Protein AF-A0A518WDF9-F1 (afdb_monomer_lite)

pLDDT: mean 87.8, std 14.3, range [39.81, 98.62]

Sequence (223 aa):
MGRFSADLCRCPGDLTIALYDADAALLGSASVHPGSLSWERNRFGLDLLILNSLDLELCFAKVGVQGASRSLLGQMIDALDLHEGEIQFRRAADPDALVRHRVPEALYGKLSELSGDQAAGVDQEAIDNLMVDLRRSETGDAALARQILAWLGTATWPAEAIAGDGQLARRLLAQLDPEVVETVLPSLSEPAEIMGGVVWAAHQSIDAPSVVALGPAIKRILS

Foldseek 3Di:
DWDDDPLDTPDPAPDKDFDADPVRHTPWIWGDAQQATRTPDCSVVDGDPCPDSLVVLLVCLVVQHFDSLVSCLVLLCVLVVLADDPDQKADAQDLVVCVQLLPPPLCCVVCNRDIQLRLLVDDPVVLVVSLVSLPVVDDDDLVSLLSLLLSLLNHHPDRSNPRGSVNSSLVNNVVDDVVSNLVCLLVDADSSNLSSLSSNLNPDPGNSSSCNSSSVNSVVSND

Secondary structure (DSSP, 8-state):
---EETTEE-S--S-EEEEE-TT--EEEEEEEETTEEEEGGGSSSS----S-HHHHHHHHHHTT-S-HHHHHHHHHHHHTT-B--S--SPPTT-HHHHHHTT--GGGHHHHTTS-HHHHHT--HHHHHHHHHHHHHHSSSHHHHHHHHHHHHTTS-BTHHHHHSHHHHHHHHHTTS-HHHHHHHGGG--SHHHHHHHHHHHHTSS--HHHHHHHHHHHHHHH-

Radius of gyration: 20.23 Å; chains: 1; bounding box: 49×32×60 Å

Structure (mmCIF, N/CA/C/O backbone):
data_AF-A0A518WDF9-F1
#
_entry.id   AF-A0A518WDF9-F1
#
loop_
_atom_site.group_PDB
_atom_site.id
_atom_site.type_symbol
_atom_site.label_atom_id
_atom_site.label_alt_id
_atom_site.label_comp_id
_atom_site.label_asym_id
_atom_site.label_entity_id
_atom_site.label_seq_id
_atom_site.pdbx_PDB_ins_code
_atom_site.Cartn_x
_atom_site.Cartn_y
_atom_site.Cartn_z
_atom_site.occupancy
_atom_site.B_iso_or_equiv
_atom_site.auth_seq_id
_atom_site.auth_comp_id
_atom_site.auth_asym_id
_atom_site.auth_atom_id
_atom_site.pdbx_PDB_model_num
ATOM 1 N N . MET A 1 1 ? -0.324 11.301 -18.152 1.00 43.44 1 MET A N 1
ATOM 2 C CA . MET A 1 1 ? -0.525 9.937 -18.691 1.00 43.44 1 MET A CA 1
ATOM 3 C C . MET A 1 1 ? -0.626 10.018 -20.204 1.00 43.44 1 MET A C 1
ATOM 5 O O . MET A 1 1 ? -1.437 10.792 -20.700 1.00 43.44 1 MET A O 1
ATOM 9 N N . GLY A 1 2 ? 0.231 9.290 -20.924 1.00 39.81 2 GLY A N 1
ATOM 10 C CA . GLY A 1 2 ? 0.153 9.175 -22.382 1.00 39.81 2 GLY A CA 1
ATOM 11 C C . GLY A 1 2 ? -1.064 8.359 -22.816 1.00 39.81 2 GLY A C 1
ATOM 12 O O . GLY A 1 2 ? -1.570 7.546 -22.047 1.00 39.81 2 GLY A O 1
ATOM 13 N N . ARG A 1 3 ? -1.549 8.586 -24.039 1.00 42.94 3 ARG A N 1
ATOM 14 C CA . ARG A 1 3 ? -2.643 7.813 -24.640 1.00 42.94 3 ARG A CA 1
ATOM 15 C C . ARG A 1 3 ? -2.137 7.163 -25.922 1.00 42.94 3 ARG A C 1
ATOM 17 O O . ARG A 1 3 ? -1.530 7.844 -26.750 1.00 42.94 3 ARG A O 1
ATOM 24 N N . PHE A 1 4 ? -2.411 5.873 -26.076 1.00 47.22 4 PHE A N 1
ATOM 25 C CA . PHE A 1 4 ? -2.226 5.162 -27.336 1.00 47.22 4 PHE A CA 1
ATOM 26 C C . PHE A 1 4 ? -3.386 5.484 -28.282 1.00 47.22 4 PHE A C 1
ATOM 28 O O . PHE A 1 4 ? -4.549 5.520 -27.874 1.00 47.22 4 PHE A O 1
ATOM 35 N N . SER A 1 5 ? -3.070 5.753 -29.546 1.00 47.28 5 SER A N 1
ATOM 36 C CA . SER A 1 5 ? -4.056 5.891 -30.619 1.00 47.28 5 SER A CA 1
ATOM 37 C C . SER A 1 5 ? -3.504 5.213 -31.864 1.00 47.28 5 SER A C 1
ATOM 39 O O . SER A 1 5 ? -2.489 5.673 -32.384 1.00 47.28 5 SER A O 1
ATOM 41 N N . ALA A 1 6 ? -4.159 4.134 -32.308 1.00 50.81 6 ALA A N 1
ATOM 42 C CA . ALA A 1 6 ? -3.735 3.322 -33.453 1.00 50.81 6 ALA A CA 1
ATOM 43 C C . ALA A 1 6 ? -2.247 2.919 -33.374 1.00 50.81 6 ALA A C 1
ATOM 45 O O . ALA A 1 6 ? -1.463 3.263 -34.255 1.00 50.81 6 ALA A O 1
ATOM 46 N N . ASP A 1 7 ? -1.865 2.273 -32.266 1.00 50.38 7 ASP A N 1
ATOM 47 C CA . ASP A 1 7 ? -0.517 1.731 -32.005 1.00 50.38 7 ASP A CA 1
ATOM 48 C C . ASP A 1 7 ? 0.622 2.764 -31.965 1.00 50.38 7 ASP A C 1
ATOM 50 O O . ASP A 1 7 ? 1.803 2.430 -31.979 1.00 50.38 7 ASP A O 1
ATOM 54 N N . LEU A 1 8 ? 0.278 4.050 -31.866 1.00 52.06 8 LEU A N 1
ATOM 55 C CA . LEU A 1 8 ? 1.231 5.141 -31.686 1.00 52.06 8 LEU A 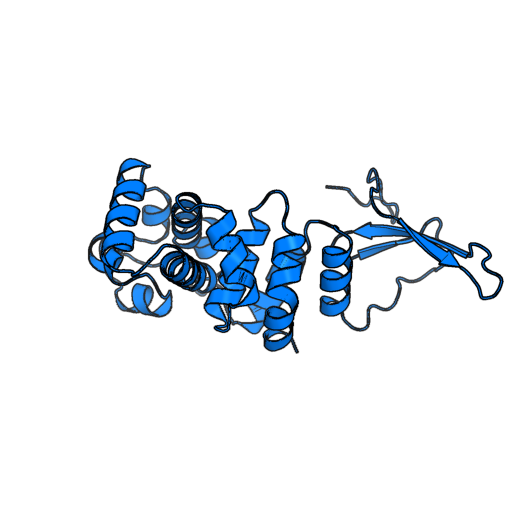CA 1
ATOM 56 C C . LEU A 1 8 ? 1.108 5.703 -30.268 1.00 52.06 8 LEU A C 1
ATOM 58 O O . LEU A 1 8 ? 0.047 6.233 -29.903 1.00 52.06 8 LEU A O 1
ATOM 62 N N . CYS A 1 9 ? 2.193 5.659 -29.483 1.00 56.97 9 CYS A N 1
ATOM 63 C CA . CYS A 1 9 ? 2.257 6.472 -28.271 1.00 56.97 9 CYS A CA 1
ATOM 64 C C . CYS A 1 9 ? 2.322 7.953 -28.648 1.00 56.97 9 CYS A C 1
ATOM 66 O O . CYS A 1 9 ? 3.176 8.380 -29.423 1.00 56.97 9 CYS A O 1
ATOM 68 N N . ARG A 1 10 ? 1.419 8.756 -28.079 1.00 57.56 10 ARG A N 1
ATOM 69 C CA . ARG A 1 10 ? 1.432 10.229 -28.193 1.00 57.56 10 ARG A CA 1
ATOM 70 C C . ARG A 1 10 ? 1.883 10.918 -26.908 1.00 57.56 10 ARG A C 1
ATOM 72 O O . ARG A 1 10 ? 1.577 12.082 -26.667 1.00 57.56 10 ARG A O 1
ATOM 79 N N . CYS A 1 11 ? 2.557 10.166 -26.055 1.00 60.94 11 CYS A N 1
ATOM 80 C CA . CYS A 1 11 ? 3.222 10.668 -24.873 1.00 60.94 11 CYS A CA 1
ATOM 81 C C . CYS A 1 11 ? 4.399 11.581 -25.269 1.00 60.94 11 CYS A C 1
ATOM 83 O O . CYS A 1 11 ? 5.136 11.238 -26.193 1.00 60.94 11 CYS A O 1
ATOM 85 N N . PRO A 1 12 ? 4.640 12.696 -24.560 1.00 53.53 12 PRO A N 1
ATOM 86 C CA . PRO A 1 12 ? 5.997 13.214 -24.453 1.00 53.53 12 PRO A CA 1
ATOM 87 C C . PRO A 1 12 ? 6.783 12.139 -23.689 1.00 53.53 12 PRO A C 1
ATOM 89 O O . PRO A 1 12 ? 6.611 11.986 -22.485 1.00 53.53 12 PRO A O 1
ATOM 92 N N . GLY A 1 13 ? 7.464 11.246 -24.406 1.00 53.28 13 GLY A N 1
ATOM 93 C CA . GLY A 1 13 ? 8.219 10.160 -23.786 1.00 53.28 13 GLY A CA 1
ATOM 94 C C . GLY A 1 13 ? 9.440 10.722 -23.063 1.00 53.28 13 GLY A C 1
ATOM 95 O O . GLY A 1 13 ? 10.219 11.435 -23.687 1.00 53.28 13 GLY A O 1
ATOM 96 N N . ASP A 1 14 ? 9.610 10.401 -21.779 1.00 58.78 14 ASP A N 1
ATOM 97 C CA . ASP A 1 14 ? 10.795 10.817 -21.011 1.00 58.78 14 ASP A CA 1
ATOM 98 C C . ASP A 1 14 ? 11.940 9.800 -21.136 1.00 58.78 14 ASP A C 1
ATOM 100 O O . ASP A 1 14 ? 13.095 10.176 -21.324 1.00 58.78 14 ASP A O 1
ATOM 104 N N . LEU A 1 15 ? 11.630 8.497 -21.091 1.00 67.00 15 LEU A N 1
ATOM 105 C CA . LEU A 1 15 ? 12.623 7.426 -21.183 1.00 67.00 15 LEU A CA 1
ATOM 106 C C . LEU A 1 15 ? 12.460 6.628 -22.480 1.00 67.00 15 LEU A C 1
ATOM 108 O O . LEU A 1 15 ? 11.385 6.100 -22.774 1.00 67.00 15 LEU A O 1
ATOM 112 N N . THR A 1 16 ? 13.553 6.526 -23.238 1.00 71.69 16 THR A N 1
ATOM 113 C CA . THR A 1 16 ? 13.621 5.783 -24.501 1.00 71.69 16 THR A CA 1
ATOM 114 C C . THR A 1 16 ? 14.676 4.687 -24.404 1.00 71.69 16 THR A C 1
ATOM 116 O O . THR A 1 16 ? 15.821 4.955 -24.047 1.00 71.69 16 THR A O 1
ATOM 119 N N . ILE A 1 17 ? 14.304 3.453 -24.741 1.00 74.19 17 ILE A N 1
ATOM 120 C CA . ILE A 1 17 ? 15.250 2.353 -24.949 1.00 74.19 17 ILE A CA 1
ATOM 121 C C . ILE A 1 17 ? 15.686 2.391 -26.406 1.00 74.19 17 ILE A C 1
ATOM 123 O O . ILE A 1 17 ? 14.849 2.499 -27.295 1.00 74.19 17 ILE A O 1
ATOM 127 N N . ALA A 1 18 ? 16.984 2.277 -26.656 1.00 76.75 18 ALA A N 1
ATOM 128 C CA . ALA A 1 18 ? 17.538 2.129 -27.993 1.00 76.75 18 ALA A CA 1
ATOM 129 C C . ALA A 1 18 ? 18.122 0.720 -28.145 1.00 76.75 18 ALA A C 1
ATOM 131 O O . ALA A 1 18 ? 18.905 0.271 -27.308 1.00 76.75 18 ALA A O 1
ATOM 132 N N . LEU A 1 19 ? 17.722 0.023 -29.206 1.00 74.88 19 LEU A N 1
ATOM 133 C CA . LEU A 1 19 ? 18.247 -1.282 -29.580 1.00 74.88 19 LEU A CA 1
ATOM 134 C C . LEU A 1 19 ? 19.353 -1.095 -30.611 1.00 74.88 19 LEU A C 1
ATOM 136 O O . LEU A 1 19 ? 19.118 -0.501 -31.663 1.00 74.88 19 LEU A O 1
ATOM 140 N N . TYR A 1 20 ? 20.525 -1.649 -30.327 1.00 75.00 20 TYR A N 1
ATOM 141 C CA . TYR A 1 20 ? 21.678 -1.625 -31.218 1.00 75.00 20 TYR A CA 1
ATOM 142 C C . TYR A 1 20 ? 22.048 -3.045 -31.652 1.00 75.00 20 TYR A C 1
ATOM 144 O O . TYR A 1 20 ? 21.803 -3.998 -30.909 1.00 75.00 20 TYR A O 1
ATOM 152 N N . ASP A 1 21 ? 22.621 -3.193 -32.844 1.00 79.31 21 ASP A N 1
ATOM 153 C CA . ASP A 1 21 ? 23.249 -4.448 -33.264 1.00 79.31 21 ASP A CA 1
ATOM 154 C C . ASP A 1 21 ? 24.673 -4.602 -32.700 1.00 79.31 21 ASP A C 1
ATOM 156 O O . ASP A 1 21 ? 25.155 -3.781 -31.915 1.00 79.31 21 ASP A O 1
ATOM 160 N N . ALA A 1 22 ? 25.346 -5.693 -33.079 1.00 86.50 22 ALA A N 1
ATOM 161 C CA . ALA A 1 22 ? 26.704 -6.004 -32.635 1.00 86.50 22 ALA A CA 1
ATOM 162 C C . ALA A 1 22 ? 27.748 -4.962 -33.078 1.00 86.50 22 ALA A C 1
ATOM 164 O O . ALA A 1 22 ? 28.787 -4.838 -32.432 1.00 86.50 22 ALA A O 1
ATOM 165 N N . ASP A 1 23 ? 27.451 -4.197 -34.130 1.00 92.44 23 ASP A N 1
ATOM 166 C CA . ASP A 1 23 ? 28.298 -3.127 -34.655 1.00 92.44 23 ASP A CA 1
ATOM 167 C C . ASP A 1 23 ? 27.914 -1.754 -34.067 1.00 92.44 23 ASP A C 1
ATOM 169 O O . ASP A 1 23 ? 28.373 -0.711 -34.537 1.00 92.44 23 ASP A O 1
ATOM 173 N N . ALA A 1 24 ? 27.080 -1.746 -33.018 1.00 80.56 24 ALA A N 1
ATOM 174 C CA . ALA A 1 24 ? 26.525 -0.560 -32.375 1.00 80.56 24 ALA A CA 1
ATOM 175 C C . ALA A 1 24 ? 25.684 0.329 -33.313 1.00 80.56 24 ALA A C 1
ATOM 177 O O . ALA A 1 24 ? 25.506 1.522 -33.046 1.00 80.56 24 ALA A O 1
ATOM 178 N N . ALA A 1 25 ? 25.125 -0.222 -34.395 1.00 78.12 25 ALA A N 1
ATOM 179 C CA . ALA A 1 25 ? 24.188 0.502 -35.243 1.00 78.12 25 ALA A CA 1
ATOM 180 C C . ALA A 1 25 ? 22.774 0.452 -34.648 1.00 78.12 25 ALA A C 1
ATOM 182 O O . ALA A 1 25 ? 22.298 -0.593 -34.206 1.00 78.12 25 ALA A O 1
ATOM 183 N N . LEU A 1 26 ? 22.088 1.601 -34.629 1.00 77.50 26 LEU A N 1
ATOM 184 C CA . LEU A 1 26 ? 20.735 1.718 -34.082 1.00 77.50 26 LEU A CA 1
ATOM 185 C C . LEU A 1 26 ? 19.732 0.948 -34.955 1.00 77.50 26 LEU A C 1
ATOM 187 O O . LEU A 1 26 ? 19.421 1.350 -36.079 1.00 77.50 26 LEU A O 1
ATOM 191 N N . LEU A 1 27 ? 19.172 -0.126 -34.405 1.00 73.69 27 LEU A N 1
ATOM 192 C CA . LEU A 1 27 ? 18.120 -0.924 -35.031 1.00 73.69 27 LEU A CA 1
ATOM 193 C C . LEU A 1 27 ? 16.734 -0.290 -34.844 1.00 73.69 27 LEU A C 1
ATOM 195 O O . LEU A 1 27 ? 15.915 -0.304 -35.773 1.00 73.69 27 LEU A O 1
ATOM 199 N N . GLY A 1 28 ? 16.486 0.305 -33.673 1.00 75.75 28 GLY A N 1
ATOM 200 C CA . GLY A 1 28 ? 15.250 1.018 -33.352 1.00 75.75 28 GLY A CA 1
ATOM 201 C C . GLY A 1 28 ? 15.227 1.571 -31.929 1.00 75.75 28 GLY A C 1
ATOM 202 O O . GLY A 1 28 ? 16.108 1.279 -31.124 1.00 75.75 28 GLY A O 1
ATOM 203 N N . SER A 1 29 ? 14.205 2.358 -31.621 1.00 75.69 29 SER A N 1
ATOM 204 C CA . SER A 1 29 ? 13.953 2.925 -30.296 1.00 75.69 29 SER A CA 1
ATOM 205 C C . SER A 1 29 ? 12.544 2.585 -29.819 1.00 75.69 29 SER A C 1
ATOM 207 O O . SER A 1 29 ? 11.652 2.349 -30.635 1.00 75.69 29 SER A O 1
ATOM 209 N N . ALA A 1 30 ? 12.337 2.555 -28.506 1.00 77.12 30 ALA A N 1
ATOM 210 C CA . ALA A 1 30 ? 11.033 2.373 -27.886 1.00 77.12 30 ALA A CA 1
ATOM 211 C C . ALA A 1 30 ? 10.831 3.358 -26.739 1.00 77.12 30 ALA A C 1
ATOM 213 O O . ALA A 1 30 ? 11.719 3.525 -25.903 1.00 77.12 30 ALA A O 1
ATOM 214 N N . SER A 1 31 ? 9.650 3.963 -26.662 1.00 76.25 31 SER A N 1
ATOM 215 C CA . SER A 1 31 ? 9.231 4.704 -25.473 1.00 76.25 31 SER A CA 1
ATOM 216 C C . SER A 1 31 ? 8.792 3.731 -24.381 1.00 76.25 31 SER A C 1
ATOM 218 O O . SER A 1 31 ? 8.086 2.756 -24.657 1.00 76.25 31 SER A O 1
ATOM 220 N N . VAL A 1 32 ? 9.221 3.996 -23.147 1.00 75.56 32 VAL A N 1
ATOM 221 C CA . VAL A 1 32 ? 8.924 3.143 -21.991 1.00 75.56 32 VAL A CA 1
ATOM 222 C C . VAL A 1 32 ? 7.687 3.635 -21.247 1.00 75.56 32 VAL A C 1
ATOM 224 O O . VAL A 1 32 ? 7.561 4.824 -20.940 1.00 75.56 32 VAL A O 1
ATOM 227 N N . HIS A 1 33 ? 6.792 2.704 -20.917 1.00 73.19 33 HIS A N 1
ATOM 228 C CA . HIS A 1 33 ? 5.614 2.927 -20.086 1.00 73.19 33 HIS A CA 1
ATOM 229 C C . HIS A 1 33 ? 5.514 1.847 -19.006 1.00 73.19 33 HIS A C 1
ATOM 231 O O . HIS A 1 33 ? 6.041 0.749 -19.185 1.00 73.19 33 HIS A O 1
ATOM 237 N N . PRO A 1 34 ? 4.782 2.104 -17.913 1.00 68.25 34 PRO A N 1
ATOM 238 C CA . PRO A 1 34 ? 4.322 1.024 -17.047 1.00 68.25 34 PRO A CA 1
ATOM 239 C C . PRO A 1 34 ? 3.569 -0.020 -17.875 1.00 68.25 34 PRO A C 1
ATOM 241 O O . PRO A 1 34 ? 2.730 0.328 -18.714 1.00 68.25 34 PRO A O 1
ATOM 244 N N . GLY A 1 35 ? 3.925 -1.285 -17.700 1.00 68.75 35 GLY A N 1
ATOM 245 C CA . GLY A 1 35 ? 3.319 -2.429 -18.376 1.00 68.75 35 GLY A CA 1
ATOM 246 C C . GLY A 1 35 ? 3.626 -2.588 -19.861 1.00 68.75 35 GLY A C 1
ATOM 247 O O . GLY A 1 35 ? 3.187 -3.576 -20.443 1.00 68.75 35 GLY A O 1
ATOM 248 N N . SER A 1 36 ? 4.328 -1.654 -20.516 1.00 71.81 36 SER A N 1
ATOM 249 C CA . SER A 1 36 ? 4.470 -1.703 -21.979 1.00 71.81 36 SER A CA 1
ATOM 250 C C . SER A 1 36 ? 5.667 -0.936 -22.551 1.00 71.81 36 SER A C 1
ATOM 252 O O . SER A 1 36 ? 6.191 0.012 -21.970 1.00 71.81 36 SER A O 1
ATOM 254 N N . LEU A 1 37 ? 6.084 -1.351 -23.749 1.00 75.06 37 LEU A N 1
ATOM 255 C CA . LEU A 1 37 ? 7.089 -0.684 -24.576 1.00 75.06 37 LEU A CA 1
ATOM 256 C C . LEU A 1 37 ? 6.468 -0.342 -25.925 1.00 75.06 37 LEU A C 1
ATOM 258 O O . LEU A 1 37 ? 5.918 -1.216 -26.585 1.00 75.06 37 LEU A O 1
ATOM 262 N N . SER A 1 38 ? 6.594 0.910 -26.358 1.00 74.06 38 SER A N 1
ATOM 263 C CA . SER A 1 38 ? 6.096 1.356 -27.660 1.00 74.06 38 SER A CA 1
ATOM 264 C C . SER A 1 38 ? 7.261 1.577 -28.617 1.00 74.06 38 SER A C 1
ATOM 266 O O . SER A 1 38 ? 7.930 2.605 -28.535 1.00 74.06 38 SER A O 1
ATOM 268 N N . TRP A 1 39 ? 7.501 0.644 -29.540 1.00 73.75 39 TRP A N 1
ATOM 269 C CA . TRP A 1 39 ? 8.564 0.764 -30.546 1.00 73.75 39 TRP A CA 1
ATOM 270 C C . TRP A 1 39 ? 8.242 1.808 -31.619 1.00 73.75 39 TRP A C 1
ATOM 272 O O . TRP A 1 39 ? 7.117 1.913 -32.107 1.00 73.75 39 TRP A O 1
ATOM 282 N N . GLU A 1 40 ? 9.251 2.558 -32.053 1.00 71.44 40 GLU A N 1
ATOM 283 C CA . GLU A 1 40 ? 9.123 3.451 -33.194 1.00 71.44 40 GLU A CA 1
ATOM 284 C C . GLU A 1 40 ? 8.963 2.653 -34.504 1.00 71.44 40 GLU A C 1
ATOM 286 O O . GLU A 1 40 ? 9.821 1.864 -34.905 1.00 71.44 40 GLU A O 1
ATOM 291 N N . ARG A 1 41 ? 7.867 2.938 -35.222 1.00 62.41 41 ARG A N 1
ATOM 292 C CA . ARG A 1 41 ? 7.639 2.614 -36.645 1.00 62.41 41 ARG A CA 1
ATOM 293 C C . ARG A 1 41 ? 7.603 1.128 -37.037 1.00 62.41 41 ARG A C 1
ATOM 295 O O . ARG A 1 41 ? 8.253 0.768 -38.016 1.00 62.41 41 ARG A O 1
ATOM 302 N N . ASN A 1 42 ? 6.794 0.293 -36.374 1.00 53.34 42 ASN A N 1
ATOM 303 C CA . ASN A 1 42 ? 6.394 -1.056 -36.845 1.00 53.34 42 ASN A CA 1
ATOM 304 C C . ASN A 1 42 ? 7.537 -1.983 -37.335 1.00 53.34 42 ASN A C 1
ATOM 306 O O . ASN A 1 42 ? 7.279 -2.971 -38.020 1.00 53.34 42 ASN A O 1
ATOM 310 N N . ARG A 1 43 ? 8.808 -1.689 -37.017 1.00 53.47 43 ARG A N 1
ATOM 311 C CA . ARG A 1 43 ? 9.959 -2.483 -37.480 1.00 53.47 43 ARG A CA 1
ATOM 312 C C . ARG A 1 43 ? 9.996 -3.845 -36.802 1.00 53.47 43 ARG A C 1
ATOM 314 O O . ARG A 1 43 ? 10.364 -4.832 -37.428 1.00 53.47 43 ARG A O 1
ATOM 321 N N . PHE A 1 44 ? 9.568 -3.885 -35.549 1.00 55.84 44 PHE A N 1
ATOM 322 C CA . PHE A 1 44 ? 9.325 -5.104 -34.799 1.00 55.84 44 PHE A CA 1
ATOM 323 C C . PHE A 1 44 ? 7.811 -5.302 -34.800 1.00 55.84 44 PHE A C 1
ATOM 325 O O . PHE A 1 44 ? 7.100 -4.705 -34.005 1.00 55.84 44 PHE A O 1
ATOM 332 N N . GLY A 1 45 ? 7.311 -6.037 -35.797 1.00 43.06 45 GLY A N 1
ATOM 333 C CA . GLY A 1 45 ? 5.877 -6.168 -36.089 1.00 43.06 45 GLY A CA 1
ATOM 334 C C . GLY A 1 45 ? 5.053 -6.914 -35.034 1.00 43.06 45 GLY A C 1
ATOM 335 O O . GLY A 1 45 ? 3.874 -7.154 -35.265 1.00 43.06 45 GLY A O 1
ATOM 336 N N . LEU A 1 46 ? 5.664 -7.303 -33.915 1.00 45.53 46 LEU A N 1
ATOM 337 C CA . LEU A 1 46 ? 5.034 -7.935 -32.766 1.00 45.53 46 LEU A CA 1
ATOM 338 C C . LEU A 1 46 ? 5.783 -7.464 -31.519 1.00 45.53 46 LEU A C 1
ATOM 340 O O . LEU A 1 46 ? 7.016 -7.396 -31.535 1.00 45.53 46 LEU A O 1
ATOM 344 N N . ASP A 1 47 ? 5.030 -7.126 -30.476 1.00 52.84 47 ASP A N 1
ATOM 345 C CA . ASP A 1 47 ? 5.540 -6.757 -29.159 1.00 52.84 47 ASP A CA 1
ATOM 346 C C . ASP A 1 47 ? 6.676 -7.689 -28.722 1.00 52.84 47 ASP A C 1
ATOM 348 O O . ASP A 1 47 ? 6.640 -8.901 -28.966 1.00 52.84 47 ASP A O 1
ATOM 352 N N . LEU A 1 48 ? 7.701 -7.134 -28.066 1.00 56.53 48 LEU A N 1
ATOM 353 C CA . LEU A 1 48 ? 8.682 -7.967 -27.374 1.00 56.53 48 LEU A CA 1
ATOM 354 C C . LEU A 1 48 ? 7.923 -8.952 -26.486 1.00 56.53 48 LEU A C 1
ATOM 356 O O . LEU A 1 48 ? 7.090 -8.541 -25.681 1.00 56.53 48 LEU A O 1
ATOM 360 N N . LEU A 1 49 ? 8.221 -10.243 -26.620 1.00 61.50 49 LEU A N 1
ATOM 361 C CA . LEU A 1 49 ? 7.615 -11.246 -25.761 1.00 61.50 49 LEU A CA 1
ATOM 362 C C . LEU A 1 49 ? 8.150 -11.035 -24.343 1.00 61.50 49 LEU A C 1
ATOM 364 O O . LEU A 1 49 ? 9.304 -11.342 -24.037 1.00 61.50 49 LEU A O 1
ATOM 368 N N . ILE A 1 50 ? 7.313 -10.451 -23.490 1.00 67.88 50 ILE A N 1
ATOM 369 C CA . ILE A 1 50 ? 7.633 -10.223 -22.088 1.00 67.88 50 ILE A CA 1
ATOM 370 C C . ILE A 1 50 ? 7.521 -11.576 -21.387 1.00 67.88 50 ILE A C 1
ATOM 372 O O . ILE A 1 50 ? 6.427 -12.054 -21.106 1.00 67.88 50 ILE A O 1
ATOM 376 N N . LEU A 1 51 ? 8.667 -12.212 -21.135 1.00 72.50 51 LEU A N 1
ATOM 377 C CA . LEU A 1 51 ? 8.726 -13.503 -20.440 1.00 72.50 51 LEU A CA 1
ATOM 378 C C . LEU A 1 51 ? 8.301 -13.391 -18.971 1.00 72.50 51 LEU A C 1
ATOM 380 O O . LEU A 1 51 ? 7.774 -14.346 -18.412 1.00 72.50 51 LEU A O 1
ATOM 384 N N . ASN A 1 52 ? 8.546 -12.234 -18.351 1.00 80.69 52 ASN A N 1
ATOM 385 C CA . ASN A 1 52 ? 8.188 -11.953 -16.968 1.00 80.69 52 ASN A CA 1
ATOM 386 C C . ASN A 1 52 ? 7.825 -10.467 -16.822 1.00 80.69 52 ASN A C 1
ATOM 388 O O . ASN A 1 52 ? 8.698 -9.597 -16.877 1.00 80.69 52 ASN A O 1
ATOM 392 N N . SER A 1 53 ? 6.531 -10.179 -16.662 1.00 82.44 53 SER A N 1
ATOM 393 C CA . SER A 1 53 ? 6.014 -8.815 -16.504 1.00 82.44 53 SER A CA 1
ATOM 394 C C . SER A 1 53 ? 6.510 -8.159 -15.217 1.00 82.44 53 SER A C 1
ATOM 396 O O . SER A 1 53 ? 6.869 -6.986 -15.240 1.00 82.44 53 SER A O 1
ATOM 398 N N . LEU A 1 54 ? 6.624 -8.906 -14.118 1.00 89.50 54 LEU A N 1
ATOM 399 C CA . LEU A 1 54 ? 7.134 -8.390 -12.849 1.00 89.50 54 LEU A CA 1
ATOM 400 C C . LEU A 1 54 ? 8.590 -7.926 -12.958 1.00 89.50 54 LEU A C 1
ATOM 402 O O . LEU A 1 54 ? 8.932 -6.830 -12.513 1.00 89.50 54 LEU A O 1
ATOM 406 N N . ASP A 1 55 ? 9.461 -8.745 -13.549 1.00 88.50 55 ASP A N 1
ATOM 407 C CA . ASP A 1 55 ? 10.868 -8.369 -13.725 1.00 88.50 55 ASP A CA 1
ATOM 408 C C . ASP A 1 55 ? 11.013 -7.118 -14.598 1.00 88.50 55 ASP A C 1
ATOM 410 O O . ASP A 1 55 ? 11.884 -6.283 -14.333 1.00 88.50 55 ASP A O 1
ATOM 414 N N . LEU A 1 56 ? 10.138 -6.964 -15.597 1.00 85.50 56 LEU A N 1
ATOM 415 C CA . LEU A 1 56 ? 10.091 -5.775 -16.437 1.00 85.50 56 LEU A CA 1
ATOM 416 C C . LEU A 1 56 ? 9.668 -4.530 -15.644 1.00 85.50 56 LEU A C 1
ATOM 418 O O . LEU A 1 56 ? 10.372 -3.524 -15.701 1.00 85.50 56 LEU A O 1
ATOM 422 N N . GLU A 1 57 ? 8.588 -4.601 -14.861 1.00 87.75 57 GLU A N 1
ATOM 423 C CA . GLU A 1 57 ? 8.120 -3.480 -14.028 1.00 87.75 57 GLU A CA 1
ATOM 424 C C . GLU A 1 57 ? 9.184 -3.026 -13.028 1.00 87.75 57 GLU A C 1
ATOM 426 O O . GLU A 1 57 ? 9.467 -1.836 -12.887 1.00 87.75 57 GLU A O 1
ATOM 431 N N . LEU A 1 58 ? 9.839 -3.979 -12.362 1.00 91.31 58 LEU A N 1
ATOM 432 C CA . LEU A 1 58 ? 10.916 -3.672 -11.424 1.00 91.31 58 LEU A CA 1
ATOM 433 C C . LEU A 1 58 ? 12.141 -3.088 -12.134 1.00 91.31 58 LEU A C 1
ATOM 435 O O . LEU A 1 58 ? 12.843 -2.255 -11.560 1.00 91.31 58 LEU A O 1
ATOM 439 N N . CYS A 1 59 ? 12.419 -3.507 -13.371 1.00 88.50 59 CYS A N 1
ATOM 440 C CA . CYS A 1 59 ? 13.462 -2.904 -14.195 1.00 88.50 59 CYS A CA 1
ATOM 441 C C . CYS A 1 59 ? 13.120 -1.449 -14.540 1.00 88.50 59 CYS A C 1
ATOM 443 O O . CYS A 1 59 ? 13.949 -0.564 -14.335 1.00 88.50 59 CYS A O 1
ATOM 445 N N . PHE A 1 60 ? 11.890 -1.186 -14.983 1.00 86.94 60 PHE A N 1
ATOM 446 C CA . PHE A 1 60 ? 11.403 0.155 -15.305 1.00 86.94 60 PHE A CA 1
ATOM 447 C C . PHE A 1 60 ? 11.421 1.085 -14.090 1.00 86.94 60 PHE A C 1
ATOM 449 O O . PHE A 1 60 ? 11.927 2.204 -14.188 1.00 86.94 60 PHE A O 1
ATOM 456 N N . ALA A 1 61 ? 10.992 0.608 -12.922 1.00 91.06 61 ALA A N 1
ATOM 457 C CA . ALA A 1 61 ? 11.078 1.376 -11.685 1.00 91.06 61 ALA A CA 1
ATOM 458 C C . ALA A 1 61 ? 12.535 1.737 -11.323 1.00 91.06 61 ALA A C 1
ATOM 460 O O . ALA A 1 61 ? 12.816 2.877 -10.954 1.00 91.06 61 ALA A O 1
ATOM 461 N N . LYS A 1 62 ? 13.499 0.818 -11.504 1.00 91.62 62 LYS A N 1
ATOM 462 C CA . LYS A 1 62 ? 14.934 1.089 -11.250 1.00 91.62 62 LYS A CA 1
ATOM 463 C C . LYS A 1 62 ? 15.511 2.203 -12.117 1.00 91.62 62 LYS A C 1
ATOM 465 O O . LYS A 1 62 ? 16.447 2.870 -11.687 1.00 91.62 62 LYS A O 1
ATOM 470 N N . VAL A 1 63 ? 14.973 2.396 -13.319 1.00 87.38 63 VAL A N 1
ATOM 471 C CA . VAL A 1 63 ? 15.377 3.475 -14.235 1.00 87.38 63 VAL A CA 1
ATOM 472 C C . VAL A 1 63 ? 14.464 4.704 -14.140 1.00 87.38 63 VAL A C 1
ATOM 474 O O . VAL A 1 63 ? 14.555 5.602 -14.971 1.00 87.38 63 VAL A O 1
ATOM 477 N N . GLY A 1 64 ? 13.612 4.774 -13.110 1.00 86.44 64 GLY A N 1
ATOM 478 C CA . GLY A 1 64 ? 12.824 5.958 -12.763 1.00 86.44 64 GLY A CA 1
ATOM 479 C C . GLY A 1 64 ? 11.456 6.064 -13.439 1.00 86.44 64 GLY A C 1
ATOM 480 O O . GLY A 1 64 ? 10.812 7.109 -13.330 1.00 86.44 64 GLY A O 1
ATOM 481 N N . VAL A 1 65 ? 10.986 5.015 -14.121 1.00 86.44 65 VAL A N 1
ATOM 482 C CA . VAL A 1 65 ? 9.641 4.995 -14.717 1.00 86.44 65 VAL A CA 1
ATOM 483 C C . VAL A 1 65 ? 8.596 4.909 -13.607 1.00 86.44 65 VAL A C 1
ATOM 485 O O . VAL A 1 65 ? 8.622 3.993 -12.787 1.00 86.44 65 VAL A O 1
ATOM 488 N N . GLN A 1 66 ? 7.667 5.864 -13.604 1.00 89.19 66 GLN A N 1
ATOM 489 C CA . GLN A 1 66 ? 6.591 5.968 -12.615 1.00 89.19 66 GLN A CA 1
ATOM 490 C C . GLN A 1 66 ? 5.356 5.174 -13.042 1.00 89.19 66 GLN A C 1
ATOM 492 O O . GLN A 1 66 ? 5.032 5.153 -14.226 1.00 89.19 66 GLN A O 1
ATOM 497 N N . GLY A 1 67 ? 4.606 4.630 -12.087 1.00 88.38 67 GLY A N 1
ATOM 498 C CA . GLY A 1 67 ? 3.346 3.907 -12.281 1.00 88.38 67 GLY A CA 1
ATOM 499 C C . GLY A 1 67 ? 3.471 2.383 -12.212 1.00 88.38 67 GLY A C 1
ATOM 500 O O . GLY A 1 67 ? 2.491 1.681 -12.479 1.00 88.38 67 GLY A O 1
ATOM 501 N N . ALA A 1 68 ? 4.644 1.864 -11.847 1.00 90.38 68 ALA A N 1
ATOM 502 C CA . ALA A 1 68 ? 4.868 0.430 -11.685 1.00 90.38 68 ALA A CA 1
ATOM 503 C C . ALA A 1 68 ? 4.010 -0.151 -10.547 1.00 90.38 68 ALA A C 1
ATOM 505 O O . ALA A 1 68 ? 3.443 -1.230 -10.695 1.00 90.38 68 ALA A O 1
ATOM 506 N N . SER A 1 69 ? 3.813 0.588 -9.447 1.00 93.75 69 SER A N 1
ATOM 507 C CA . SER A 1 69 ? 2.966 0.144 -8.328 1.00 93.75 69 SER A CA 1
ATOM 508 C C . SER A 1 69 ? 1.530 -0.137 -8.782 1.00 93.75 69 SER A C 1
ATOM 510 O O . SER A 1 69 ? 0.981 -1.191 -8.479 1.00 93.75 69 SER A O 1
ATOM 512 N N . ARG A 1 70 ? 0.949 0.757 -9.594 1.00 91.81 70 ARG A N 1
ATOM 513 C CA . ARG A 1 70 ? -0.402 0.603 -10.160 1.00 91.81 70 ARG A CA 1
ATOM 514 C C . ARG A 1 70 ? -0.503 -0.576 -11.120 1.00 91.81 70 ARG A C 1
ATOM 516 O O . ARG A 1 70 ? -1.524 -1.254 -11.125 1.00 91.81 70 ARG A O 1
ATOM 523 N N . SER A 1 71 ? 0.543 -0.825 -11.901 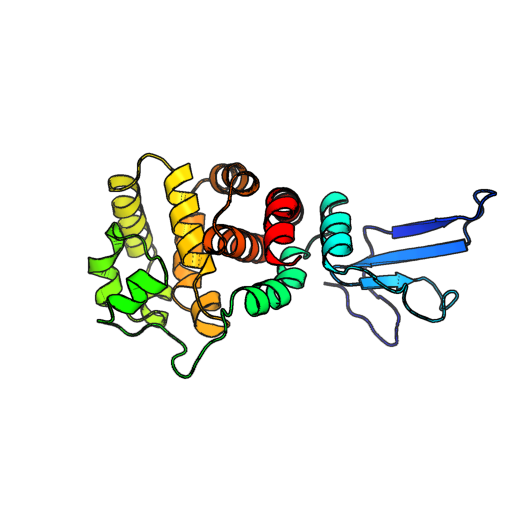1.00 89.12 71 SER A N 1
ATOM 524 C CA . SER A 1 71 ? 0.593 -1.953 -12.843 1.00 89.12 71 SER A CA 1
ATOM 525 C C . SER A 1 71 ? 0.707 -3.301 -12.120 1.00 89.12 71 SER A C 1
ATOM 527 O O . SER A 1 71 ? 0.208 -4.314 -12.607 1.00 89.12 71 SER A O 1
ATOM 529 N N . LEU A 1 72 ? 1.302 -3.308 -10.922 1.00 92.62 72 LEU A N 1
ATOM 530 C CA . LEU A 1 72 ? 1.435 -4.490 -10.069 1.00 92.62 72 LEU A CA 1
ATOM 531 C C . LEU A 1 72 ? 0.202 -4.772 -9.197 1.00 92.62 72 LEU A C 1
ATOM 533 O O . LEU A 1 72 ? 0.047 -5.906 -8.749 1.00 92.62 72 LEU A O 1
ATOM 537 N N . LEU A 1 73 ? -0.686 -3.790 -8.973 1.00 93.62 73 LEU A N 1
ATOM 538 C CA . LEU A 1 73 ? -1.846 -3.946 -8.081 1.00 93.62 73 LEU A CA 1
ATOM 539 C C . LEU A 1 73 ? -2.709 -5.159 -8.437 1.00 93.62 73 LEU A C 1
ATOM 541 O O . LEU A 1 73 ? -3.014 -5.940 -7.549 1.00 93.62 73 LEU A O 1
ATOM 545 N N . GLY A 1 74 ? -3.068 -5.346 -9.712 1.00 93.69 74 GLY A N 1
ATOM 546 C CA . GLY A 1 74 ? -3.921 -6.469 -10.125 1.00 93.69 74 GLY A CA 1
ATOM 547 C C . GLY A 1 74 ? -3.322 -7.830 -9.760 1.00 93.69 74 GLY A C 1
ATOM 548 O O . GLY A 1 74 ? -3.972 -8.631 -9.104 1.00 93.69 74 GLY A O 1
ATOM 549 N N . GLN A 1 75 ? -2.041 -8.041 -10.082 1.00 94.50 75 GLN A N 1
ATOM 550 C CA . GLN A 1 75 ? -1.331 -9.287 -9.762 1.00 94.50 75 GLN A CA 1
ATOM 551 C C . GLN A 1 75 ? -1.254 -9.532 -8.249 1.00 94.50 75 GLN A C 1
ATOM 553 O O . GLN A 1 75 ? -1.397 -10.661 -7.794 1.00 94.50 75 GLN A O 1
ATOM 558 N N . MET A 1 76 ? -1.036 -8.472 -7.465 1.00 96.75 76 MET A N 1
ATOM 559 C CA . MET A 1 76 ? -0.980 -8.554 -6.005 1.00 96.75 76 MET A CA 1
ATOM 560 C C . MET A 1 76 ? -2.348 -8.852 -5.383 1.00 96.75 76 MET A C 1
ATOM 562 O O . MET A 1 76 ? -2.417 -9.623 -4.431 1.00 96.75 76 MET A O 1
ATOM 566 N N . ILE A 1 77 ? -3.421 -8.255 -5.913 1.00 96.50 77 ILE A N 1
ATOM 567 C CA . ILE A 1 77 ? -4.797 -8.518 -5.474 1.00 96.50 77 ILE A CA 1
ATOM 568 C C . ILE A 1 77 ? -5.136 -9.991 -5.702 1.00 96.50 77 ILE A C 1
ATOM 570 O O . ILE A 1 77 ? -5.587 -10.644 -4.764 1.00 96.50 77 ILE A O 1
ATOM 574 N N . ASP A 1 78 ? -4.848 -10.511 -6.899 1.00 96.38 78 ASP A N 1
ATOM 575 C CA . ASP A 1 78 ? -5.101 -11.910 -7.255 1.00 96.38 78 ASP A CA 1
ATOM 576 C C . ASP A 1 78 ? -4.274 -12.871 -6.380 1.00 96.38 78 ASP A C 1
ATOM 578 O O . ASP A 1 78 ? -4.792 -13.856 -5.857 1.00 96.38 78 ASP A O 1
ATOM 582 N N . ALA A 1 79 ? -2.983 -12.580 -6.176 1.00 96.62 79 ALA A N 1
ATOM 583 C CA . ALA A 1 79 ? -2.084 -13.439 -5.400 1.00 96.62 79 ALA A CA 1
ATOM 584 C C . ALA A 1 79 ? -2.427 -13.499 -3.902 1.00 96.62 79 ALA A C 1
ATOM 586 O O . ALA A 1 79 ? -2.102 -14.482 -3.235 1.00 96.62 79 ALA A O 1
ATOM 587 N N . LEU A 1 80 ? -3.050 -12.447 -3.366 1.00 96.44 80 LEU A N 1
ATOM 588 C CA . LEU A 1 80 ? -3.409 -12.334 -1.950 1.00 96.44 80 LEU A CA 1
ATOM 589 C C . LEU A 1 80 ? -4.904 -12.543 -1.681 1.00 96.44 80 LEU A C 1
ATOM 591 O O . LEU A 1 80 ? -5.320 -12.403 -0.532 1.00 96.44 80 LEU A O 1
ATOM 595 N N . ASP A 1 81 ? -5.686 -12.875 -2.712 1.00 96.19 81 ASP A N 1
ATOM 596 C CA . ASP A 1 81 ? -7.139 -13.076 -2.646 1.00 96.19 81 ASP A CA 1
ATOM 597 C C . ASP A 1 81 ? -7.877 -11.903 -1.973 1.00 96.19 81 ASP A C 1
ATOM 599 O O . ASP A 1 81 ? -8.735 -12.066 -1.108 1.00 96.19 81 ASP A O 1
ATOM 603 N N . LEU A 1 82 ? -7.514 -10.673 -2.353 1.00 95.31 82 LEU A N 1
ATOM 604 C CA . LEU A 1 82 ? -8.075 -9.446 -1.768 1.00 95.31 82 LEU A CA 1
ATOM 605 C C . LEU A 1 82 ? -9.330 -8.964 -2.500 1.00 95.31 82 LEU A C 1
ATOM 607 O O . LEU A 1 82 ? -9.639 -7.771 -2.499 1.00 95.31 82 LEU A O 1
ATOM 611 N N . HIS A 1 83 ? -10.045 -9.865 -3.160 1.00 94.38 83 HIS A N 1
ATOM 612 C CA . HIS A 1 83 ? -11.258 -9.525 -3.886 1.00 94.38 83 HIS A CA 1
ATOM 613 C C . HIS A 1 83 ? -12.414 -9.255 -2.925 1.00 94.38 83 HIS A C 1
ATOM 615 O O . HIS A 1 83 ? -12.605 -9.951 -1.928 1.00 94.38 83 HIS A O 1
ATOM 621 N N . GLU A 1 84 ? -13.226 -8.251 -3.242 1.00 90.06 84 GLU A N 1
ATOM 622 C CA . GLU A 1 84 ? -14.492 -8.062 -2.545 1.00 90.06 84 GLU A CA 1
ATOM 623 C C . GLU A 1 84 ? -15.445 -9.236 -2.760 1.00 90.06 84 GLU A C 1
ATOM 625 O O . GLU A 1 84 ? -15.634 -9.728 -3.875 1.00 90.06 84 GLU A O 1
ATOM 630 N N . GLY A 1 85 ? -16.079 -9.649 -1.664 1.00 86.75 85 GLY A N 1
ATOM 631 C CA . GLY A 1 85 ? -17.232 -10.539 -1.691 1.00 86.75 85 GLY A CA 1
ATOM 632 C C . GLY A 1 85 ? -18.541 -9.759 -1.823 1.00 86.75 85 GLY A C 1
ATOM 633 O O . GLY A 1 85 ? -18.600 -8.659 -2.366 1.00 86.75 85 GLY A O 1
ATOM 634 N N . GLU A 1 86 ? -19.622 -10.310 -1.271 1.00 88.19 86 GLU A N 1
ATOM 635 C CA . GLU A 1 86 ? -20.930 -9.632 -1.257 1.00 88.19 86 GLU A CA 1
ATOM 636 C C . GLU A 1 86 ? -20.937 -8.352 -0.407 1.00 88.19 86 GLU A C 1
ATOM 638 O O . GLU A 1 86 ? -21.727 -7.437 -0.643 1.00 88.19 86 GLU A O 1
ATOM 643 N N . ILE A 1 87 ? -20.077 -8.299 0.611 1.00 87.50 87 ILE A N 1
ATOM 644 C CA . ILE A 1 87 ? -19.938 -7.158 1.510 1.00 87.50 87 ILE A CA 1
ATOM 645 C C . ILE A 1 87 ? -18.770 -6.308 1.013 1.00 87.50 87 ILE A C 1
ATOM 647 O O . ILE A 1 87 ? -17.626 -6.747 1.061 1.00 87.50 87 ILE A O 1
ATOM 651 N N . GLN A 1 88 ? -19.082 -5.093 0.562 1.00 91.31 88 GLN A N 1
ATOM 652 C CA . GLN A 1 88 ? -18.102 -4.148 0.014 1.00 91.31 88 GLN A CA 1
ATOM 653 C C . GLN A 1 88 ? -17.374 -3.342 1.087 1.00 91.31 88 GLN A C 1
ATOM 655 O O . GLN A 1 88 ? -16.187 -3.089 0.951 1.00 91.31 88 GLN A O 1
ATOM 660 N N . PHE A 1 89 ? -18.084 -2.945 2.146 1.00 94.25 89 PHE A N 1
ATOM 661 C CA . PHE A 1 89 ? -17.516 -2.204 3.270 1.00 94.25 89 PHE A CA 1
ATOM 662 C C . PHE A 1 89 ? -17.660 -3.005 4.552 1.00 94.25 89 PHE A C 1
ATOM 664 O O . PHE A 1 89 ? -18.713 -3.616 4.790 1.00 94.25 89 PHE A O 1
ATOM 671 N N . ARG A 1 90 ? -16.645 -2.955 5.419 1.00 93.94 90 ARG A N 1
ATOM 672 C CA . ARG A 1 90 ? -16.759 -3.524 6.763 1.00 93.94 90 ARG A CA 1
ATOM 673 C C . ARG A 1 90 ? -17.983 -2.942 7.474 1.00 93.94 90 ARG A C 1
ATOM 675 O O . ARG A 1 90 ? -18.229 -1.737 7.437 1.00 93.94 90 ARG A O 1
ATOM 682 N N . ARG A 1 91 ? -18.756 -3.793 8.149 1.00 93.38 91 ARG A N 1
ATOM 683 C CA . ARG A 1 91 ? -19.923 -3.363 8.932 1.00 93.38 91 ARG A CA 1
ATOM 684 C C . ARG A 1 91 ? -19.491 -2.806 10.289 1.00 93.38 91 ARG A C 1
ATOM 686 O O . ARG A 1 91 ? -18.502 -3.253 10.867 1.00 93.38 91 ARG A O 1
ATOM 693 N N . ALA A 1 92 ? -20.270 -1.865 10.817 1.00 92.69 92 ALA A N 1
ATOM 694 C CA . ALA A 1 92 ? -20.178 -1.503 12.227 1.00 92.69 92 ALA A CA 1
ATOM 695 C C . ALA A 1 92 ? -20.523 -2.719 13.110 1.00 92.69 92 ALA A C 1
ATOM 697 O O . ALA A 1 92 ? -21.276 -3.605 12.699 1.00 92.69 92 ALA A O 1
ATOM 698 N N . ALA A 1 93 ? -19.980 -2.739 14.324 1.00 92.19 93 ALA A N 1
ATOM 699 C CA . ALA A 1 93 ? -20.120 -3.797 15.321 1.00 92.19 93 ALA A CA 1
ATOM 700 C C . ALA A 1 93 ? -19.675 -5.199 14.846 1.00 92.19 93 ALA A C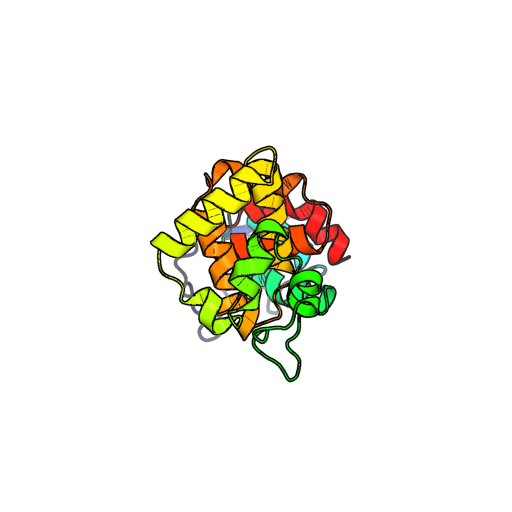 1
ATOM 702 O O . ALA A 1 93 ? -20.173 -6.207 15.345 1.00 92.19 93 ALA A O 1
ATOM 703 N N . ASP A 1 94 ? -18.720 -5.266 13.912 1.00 92.31 94 ASP A N 1
ATOM 704 C CA . ASP A 1 94 ? -18.069 -6.504 13.460 1.00 92.31 94 ASP A CA 1
ATOM 705 C C . ASP A 1 94 ? -16.597 -6.538 13.928 1.00 92.31 94 ASP A C 1
ATOM 707 O O . ASP A 1 94 ? -15.699 -6.100 13.200 1.00 92.31 94 ASP A O 1
ATOM 711 N N . PRO A 1 95 ? -16.323 -7.005 15.163 1.00 90.56 95 PRO A N 1
ATOM 712 C CA . PRO A 1 95 ? -14.961 -7.065 15.692 1.00 90.56 95 PRO A CA 1
ATOM 713 C C . PRO A 1 95 ? -14.081 -8.064 14.931 1.00 90.56 95 PRO A C 1
ATOM 715 O O . PRO A 1 95 ? -12.879 -7.840 14.800 1.00 90.56 95 PRO A O 1
ATOM 718 N N . ASP A 1 96 ? -14.665 -9.125 14.370 1.00 92.88 96 ASP A N 1
ATOM 719 C CA . ASP A 1 96 ? -13.908 -10.114 13.606 1.00 92.88 96 ASP A CA 1
ATOM 720 C C . ASP A 1 96 ? -13.359 -9.497 12.316 1.00 92.88 96 ASP A C 1
ATOM 722 O O . ASP A 1 96 ? -12.249 -9.824 11.895 1.00 92.88 96 ASP A O 1
ATOM 726 N N . ALA A 1 97 ? -14.098 -8.574 11.692 1.00 92.50 97 ALA A N 1
ATOM 727 C CA . ALA A 1 97 ? -13.598 -7.833 10.540 1.00 92.50 97 ALA A CA 1
ATOM 728 C C . ALA A 1 97 ? -12.414 -6.921 10.887 1.00 92.50 97 ALA A C 1
ATOM 730 O O . ALA A 1 97 ? -11.467 -6.865 10.110 1.00 92.50 97 ALA A O 1
ATOM 731 N N . LEU A 1 98 ? -12.420 -6.263 12.053 1.00 95.31 98 LEU A N 1
ATOM 732 C CA . LEU A 1 98 ? -11.288 -5.438 12.500 1.00 95.31 98 LEU A CA 1
ATOM 733 C C . LEU A 1 98 ? -10.009 -6.277 12.652 1.00 95.31 98 LEU A C 1
ATOM 735 O O . LEU A 1 98 ? -8.936 -5.854 12.223 1.00 95.31 98 LEU A O 1
ATOM 739 N N . VAL A 1 99 ? -10.133 -7.491 13.198 1.00 96.00 99 VAL A N 1
ATOM 740 C CA . VAL A 1 99 ? -9.015 -8.439 13.323 1.00 96.00 99 VAL A CA 1
ATOM 741 C C . VAL A 1 99 ? -8.561 -8.942 11.951 1.00 96.00 99 VAL A C 1
ATOM 743 O O . VAL A 1 99 ? -7.365 -8.914 11.655 1.00 96.00 99 VAL A O 1
ATOM 746 N N . ARG A 1 100 ? -9.494 -9.371 11.084 1.00 93.12 100 ARG A N 1
ATOM 747 C CA . ARG A 1 100 ? -9.174 -9.845 9.721 1.00 93.12 100 ARG A CA 1
ATOM 748 C C . ARG A 1 100 ? -8.459 -8.775 8.899 1.00 93.12 100 ARG A C 1
ATOM 750 O O . ARG A 1 100 ? -7.488 -9.091 8.218 1.00 93.12 100 ARG A O 1
ATOM 757 N N . HIS A 1 101 ? -8.903 -7.525 9.005 1.00 93.19 101 HIS A N 1
ATOM 758 C CA . HIS A 1 101 ? -8.308 -6.378 8.318 1.00 93.19 101 HIS A CA 1
ATOM 759 C C . HIS A 1 101 ? -7.094 -5.809 9.066 1.00 93.19 101 HIS A C 1
ATOM 761 O O . HIS A 1 101 ? -6.643 -4.710 8.765 1.00 93.19 101 HIS A O 1
ATOM 767 N N . ARG A 1 102 ? -6.574 -6.515 10.082 1.00 96.69 102 ARG A N 1
ATOM 768 C CA . ARG A 1 102 ? -5.393 -6.107 10.858 1.00 96.69 102 ARG A CA 1
ATOM 769 C C . ARG A 1 102 ? -5.446 -4.647 11.323 1.00 96.69 102 ARG A C 1
ATOM 771 O O . ARG A 1 102 ? -4.417 -3.974 11.386 1.00 96.69 102 ARG A O 1
ATOM 778 N N . VAL A 1 103 ? -6.639 -4.158 11.658 1.00 96.88 103 VAL A N 1
ATOM 779 C CA . VAL A 1 103 ? -6.808 -2.829 12.238 1.00 96.88 103 VAL A CA 1
ATOM 780 C C . VAL A 1 103 ? -6.005 -2.795 13.548 1.00 96.88 103 VAL A C 1
ATOM 782 O O . VAL A 1 103 ? -6.052 -3.770 14.305 1.00 96.88 103 VAL A O 1
ATOM 785 N N . PRO A 1 104 ? -5.257 -1.719 13.844 1.00 96.50 104 PRO A N 1
ATOM 786 C CA . PRO A 1 104 ? -4.563 -1.597 15.121 1.00 96.50 104 PRO A CA 1
ATOM 787 C C . PRO A 1 104 ? -5.540 -1.682 16.302 1.00 96.50 104 PRO A C 1
ATOM 789 O O . PRO A 1 104 ? -6.545 -0.969 16.328 1.00 96.50 104 PRO A O 1
ATOM 792 N N . GLU A 1 105 ? -5.236 -2.516 17.301 1.00 95.94 105 GLU A N 1
ATOM 793 C CA . GLU A 1 105 ? -6.128 -2.770 18.449 1.00 95.94 105 GLU A CA 1
ATOM 794 C C . GLU A 1 105 ? -6.502 -1.492 19.211 1.00 95.94 105 GLU A C 1
ATOM 796 O O . GLU A 1 105 ? -7.638 -1.346 19.667 1.00 95.94 105 GLU A O 1
ATOM 801 N N . ALA A 1 106 ? -5.580 -0.524 19.279 1.00 96.19 106 ALA A N 1
ATOM 802 C CA . ALA A 1 106 ? -5.813 0.789 19.881 1.00 96.19 106 ALA A CA 1
ATOM 803 C C . ALA A 1 106 ? -7.017 1.531 19.272 1.00 96.19 106 ALA A C 1
ATOM 805 O O . ALA A 1 106 ? -7.619 2.377 19.929 1.00 96.19 106 ALA A O 1
ATOM 806 N N . LEU A 1 107 ? -7.398 1.199 18.034 1.00 96.56 107 LEU A N 1
ATOM 807 C CA . LEU A 1 107 ? -8.508 1.827 17.324 1.00 96.56 107 LEU A CA 1
ATOM 808 C C . LEU A 1 107 ? -9.829 1.056 17.431 1.00 96.56 107 LEU A C 1
ATOM 810 O O . LEU A 1 107 ? -10.855 1.573 16.986 1.00 96.56 107 LEU A O 1
ATOM 814 N N . TYR A 1 108 ? -9.848 -0.148 18.018 1.00 95.31 108 TYR A N 1
ATOM 815 C CA . TYR A 1 108 ? -11.036 -1.014 18.022 1.00 95.31 108 TYR A CA 1
ATOM 816 C C . TYR A 1 108 ? -12.248 -0.353 18.660 1.00 95.31 108 TYR A C 1
ATOM 818 O O . TYR A 1 108 ? -13.337 -0.442 18.104 1.00 95.31 108 TYR A O 1
ATOM 826 N N . GLY A 1 109 ? -12.064 0.358 19.776 1.00 93.12 109 GLY A N 1
ATOM 827 C CA . GLY A 1 109 ? -13.164 1.057 20.441 1.00 93.12 109 GLY A CA 1
ATOM 828 C C . GLY A 1 109 ? -13.900 1.987 19.475 1.00 93.12 109 GLY A C 1
ATOM 829 O O . GLY A 1 109 ? -15.096 1.828 19.257 1.00 93.12 109 GLY A O 1
ATOM 830 N N . LYS A 1 110 ? -13.163 2.880 18.805 1.00 94.06 110 LYS A N 1
ATOM 831 C CA . LYS A 1 110 ? -13.741 3.889 17.908 1.00 94.06 110 LYS A CA 1
ATOM 832 C C . LYS A 1 110 ? -14.215 3.307 16.575 1.00 94.06 110 LYS A C 1
ATOM 834 O O . LYS A 1 110 ? -15.267 3.692 16.080 1.00 94.06 110 LYS A O 1
ATOM 839 N N . LEU A 1 111 ? -13.461 2.376 15.991 1.00 95.75 111 LEU A N 1
ATOM 840 C CA . LEU A 1 111 ? -13.795 1.797 14.685 1.00 95.75 111 LEU A CA 1
ATOM 841 C C . LEU A 1 111 ? -14.856 0.696 14.759 1.00 95.75 111 LEU A C 1
ATOM 843 O O . LEU A 1 111 ? -15.478 0.399 13.742 1.00 95.75 111 LEU A O 1
ATOM 847 N N . SER A 1 112 ? -15.128 0.134 15.940 1.00 95.56 112 SER A N 1
ATOM 848 C CA . SER A 1 112 ? -16.258 -0.782 16.128 1.00 95.56 112 SER A CA 1
ATOM 849 C C . SER A 1 112 ? -17.613 -0.095 15.945 1.00 95.56 112 SER A C 1
ATOM 851 O O . SER A 1 112 ? -18.577 -0.751 15.568 1.00 95.56 112 SER A O 1
ATOM 853 N N . GLU A 1 113 ? -17.698 1.218 16.151 1.00 95.56 113 GLU A N 1
ATOM 854 C CA . GLU A 1 113 ? -18.943 1.984 16.010 1.00 95.56 113 GLU A CA 1
ATOM 855 C C . GLU A 1 113 ? -19.205 2.441 14.568 1.00 95.56 113 GLU A C 1
ATOM 857 O O . GLU A 1 113 ? -20.317 2.856 14.246 1.00 95.56 113 GLU A O 1
ATOM 862 N N . LEU A 1 114 ? -18.196 2.349 13.696 1.00 96.44 114 LEU A N 1
ATOM 863 C CA . LEU A 1 114 ? -18.228 2.861 12.330 1.00 96.44 114 LEU A CA 1
ATOM 864 C C . LEU A 1 114 ? -18.112 1.718 11.322 1.00 96.44 114 LEU A C 1
ATOM 866 O O . LEU A 1 114 ? -17.261 0.834 11.458 1.00 96.44 114 LEU A O 1
ATOM 870 N N . SER A 1 115 ? -18.922 1.758 10.268 1.00 95.38 115 SER A N 1
ATOM 871 C CA . SER A 1 115 ? -18.642 0.981 9.057 1.00 95.38 115 SER A CA 1
ATOM 872 C C . SER A 1 115 ? -17.435 1.552 8.301 1.00 95.38 115 SER A C 1
ATOM 874 O O . SER A 1 115 ? -16.995 2.671 8.573 1.00 95.38 115 SER A O 1
ATOM 876 N N . GLY A 1 116 ? -16.879 0.788 7.358 1.00 92.94 116 GLY A N 1
ATOM 877 C CA . GLY A 1 116 ? -15.704 1.200 6.578 1.00 92.94 116 GLY A CA 1
ATOM 878 C C . GLY A 1 116 ? -15.916 2.513 5.810 1.00 92.94 116 GLY A C 1
ATOM 879 O O . GLY A 1 116 ? -15.058 3.395 5.829 1.00 92.94 116 GLY A O 1
ATOM 880 N N . ASP A 1 117 ? -17.095 2.707 5.211 1.00 94.31 117 ASP A N 1
ATOM 881 C CA . ASP A 1 117 ? -17.469 3.945 4.507 1.00 94.31 117 ASP A CA 1
ATOM 882 C C . ASP A 1 117 ? -17.556 5.162 5.448 1.00 94.31 117 ASP A C 1
ATOM 884 O O . ASP A 1 117 ? -17.090 6.255 5.122 1.00 94.31 117 ASP A O 1
ATOM 888 N N . GLN A 1 118 ? -18.101 4.975 6.651 1.00 96.38 118 GLN A N 1
ATOM 889 C CA . GLN A 1 118 ? -18.158 6.012 7.681 1.00 96.38 118 GLN A CA 1
ATOM 890 C C . GLN A 1 118 ? -16.762 6.344 8.216 1.00 96.38 118 GLN A C 1
ATOM 892 O O . GLN A 1 118 ? -16.438 7.516 8.414 1.00 96.38 118 GLN A O 1
ATOM 897 N N . ALA A 1 119 ? -15.922 5.325 8.412 1.00 94.25 119 ALA A N 1
ATOM 898 C CA . ALA A 1 119 ? -14.547 5.474 8.871 1.00 94.25 119 ALA A CA 1
ATOM 899 C C . ALA A 1 119 ? -13.702 6.304 7.887 1.00 94.25 119 ALA A C 1
ATOM 901 O O . ALA A 1 119 ? -12.894 7.133 8.304 1.00 94.25 119 ALA A O 1
ATOM 902 N N . ALA A 1 120 ? -13.936 6.170 6.582 1.00 92.56 120 ALA A N 1
ATOM 903 C CA . ALA A 1 120 ? -13.274 6.994 5.573 1.00 92.56 120 ALA A CA 1
ATOM 904 C C . ALA A 1 120 ? -13.642 8.485 5.645 1.00 92.56 120 ALA A C 1
ATOM 906 O O . ALA A 1 120 ? -12.823 9.349 5.302 1.00 92.56 120 ALA A O 1
ATOM 907 N N . GLY A 1 121 ? -14.864 8.777 6.101 1.00 93.62 121 GLY A N 1
ATOM 908 C CA . GLY A 1 121 ? -15.459 10.111 6.174 1.00 93.62 121 GLY A CA 1
ATOM 909 C C . GLY A 1 121 ? -15.176 10.894 7.457 1.00 93.62 121 GLY A C 1
ATOM 910 O O . GLY A 1 121 ? -15.666 12.015 7.585 1.00 93.62 121 GLY A O 1
ATOM 911 N N . VAL A 1 122 ? -14.402 10.351 8.403 1.00 96.06 122 VAL A N 1
ATOM 912 C CA . VAL A 1 122 ? -14.086 11.055 9.660 1.00 96.06 122 VAL A CA 1
ATOM 913 C C . VAL A 1 122 ? -13.310 12.351 9.399 1.00 96.06 122 VAL A C 1
ATOM 915 O O . VAL A 1 122 ? -12.501 12.433 8.472 1.00 96.06 122 VAL A O 1
ATOM 918 N N . ASP A 1 123 ? -13.538 13.388 10.198 1.00 97.31 123 ASP A N 1
ATOM 919 C CA . ASP A 1 123 ? -12.860 14.678 10.034 1.00 97.31 123 ASP A CA 1
ATOM 920 C C . ASP A 1 123 ? -11.384 14.645 10.484 1.00 97.31 123 ASP A C 1
ATOM 922 O O . ASP A 1 123 ? -10.864 13.622 10.931 1.00 97.31 123 ASP A O 1
ATOM 926 N N . GLN A 1 124 ? -10.668 15.759 10.302 1.00 97.19 124 GLN A N 1
ATOM 927 C CA . GLN A 1 124 ? -9.250 15.842 10.662 1.00 97.19 124 GLN A CA 1
ATOM 928 C C . GLN A 1 124 ? -9.025 15.737 12.178 1.00 97.19 124 GLN A C 1
ATOM 930 O O . GLN A 1 124 ? -8.073 15.092 12.599 1.00 97.19 124 GLN A O 1
ATOM 935 N N . GLU A 1 125 ? -9.919 16.290 12.998 1.00 97.62 125 GLU A N 1
ATOM 936 C CA . GLU A 1 125 ? -9.821 16.181 14.457 1.00 97.62 125 GLU A CA 1
ATOM 937 C C . GLU A 1 125 ? -9.912 14.713 14.904 1.00 97.62 125 GLU A C 1
ATOM 939 O O . GLU A 1 125 ? -9.164 14.251 15.770 1.00 97.62 125 GLU A O 1
ATOM 944 N N . ALA A 1 126 ? -10.793 13.931 14.283 1.00 96.94 126 ALA A N 1
ATOM 945 C CA . ALA A 1 126 ? -10.885 12.503 14.520 1.00 96.94 126 ALA A CA 1
ATOM 946 C C . ALA A 1 126 ? -9.613 11.754 14.089 1.00 96.94 126 ALA A C 1
ATOM 948 O O . ALA A 1 126 ? -9.207 10.853 14.824 1.00 96.94 126 ALA A O 1
ATOM 949 N N . ILE A 1 127 ? -8.987 12.122 12.962 1.00 97.94 127 ILE A N 1
ATOM 950 C CA . ILE A 1 127 ? -7.697 11.563 12.509 1.00 97.94 127 ILE A CA 1
ATOM 951 C C . ILE A 1 127 ? -6.582 11.855 13.512 1.00 97.94 127 ILE A C 1
ATOM 953 O O . ILE A 1 127 ? -5.851 10.939 13.887 1.00 97.94 127 ILE A O 1
ATOM 957 N N . ASP A 1 128 ? -6.473 13.098 13.978 1.00 97.50 128 ASP A N 1
ATOM 958 C CA . ASP A 1 128 ? -5.433 13.506 14.924 1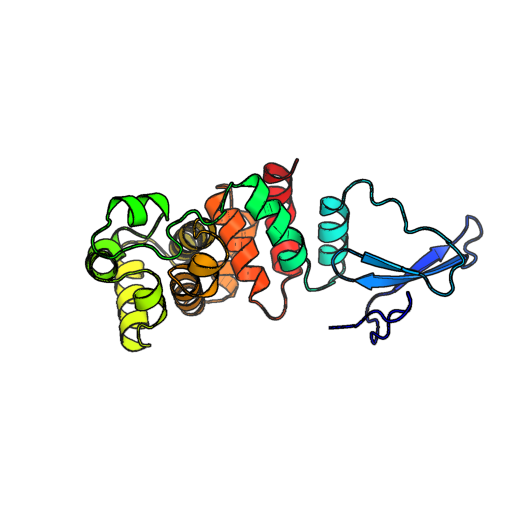.00 97.50 128 ASP A CA 1
ATOM 959 C C . ASP A 1 128 ? -5.559 12.719 16.235 1.00 97.50 128 ASP A C 1
ATOM 961 O O . ASP A 1 128 ? -4.572 12.203 16.760 1.00 97.50 128 ASP A O 1
ATOM 965 N N . ASN A 1 129 ? -6.790 12.533 16.720 1.00 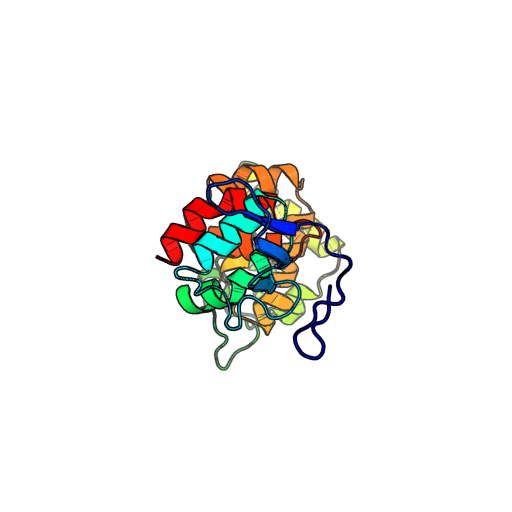97.00 129 ASN A N 1
ATOM 966 C CA . ASN A 1 129 ? -7.070 11.717 17.900 1.00 97.00 129 ASN A CA 1
ATOM 967 C C . ASN A 1 129 ? -6.707 10.235 17.695 1.00 97.00 129 ASN A C 1
ATOM 969 O O . ASN A 1 129 ? -6.066 9.642 18.560 1.00 97.00 129 ASN A O 1
ATOM 973 N N . LEU A 1 130 ? -7.051 9.646 16.542 1.00 97.38 130 LEU A N 1
ATOM 974 C CA . LEU A 1 130 ? -6.662 8.267 16.210 1.00 97.38 130 LEU A CA 1
ATOM 975 C C . LEU A 1 130 ? -5.132 8.113 16.188 1.00 97.38 130 LEU A C 1
ATOM 977 O O . LEU A 1 130 ? -4.602 7.136 16.712 1.00 97.38 130 LEU A O 1
ATOM 981 N N . MET A 1 131 ? -4.406 9.092 15.639 1.00 97.44 131 MET A N 1
ATOM 982 C CA . MET A 1 131 ? -2.939 9.096 15.642 1.00 97.44 131 MET A CA 1
ATOM 983 C C . MET A 1 131 ? -2.338 9.223 17.041 1.00 97.44 131 MET A C 1
ATOM 985 O O . MET A 1 131 ? -1.299 8.621 17.316 1.00 97.44 131 MET A O 1
ATOM 989 N N . VAL A 1 132 ? -2.967 9.993 17.930 1.00 96.25 132 VAL A N 1
ATOM 990 C CA . VAL A 1 132 ? -2.562 10.077 19.340 1.00 96.25 132 VAL A CA 1
ATOM 991 C C . VAL A 1 132 ? -2.699 8.714 20.015 1.00 96.25 132 VAL A C 1
ATOM 993 O O . VAL A 1 132 ? -1.775 8.295 20.712 1.00 96.25 132 VAL A O 1
ATOM 996 N N . ASP A 1 133 ? -3.810 8.012 19.795 1.00 96.19 133 ASP A N 1
ATOM 997 C CA . ASP A 1 133 ? -4.041 6.689 20.381 1.00 96.19 133 ASP A CA 1
ATOM 998 C C . ASP A 1 133 ? -3.052 5.647 19.838 1.00 96.19 133 ASP A C 1
ATOM 1000 O O . ASP A 1 133 ? -2.446 4.910 20.615 1.00 96.19 133 ASP A O 1
ATOM 1004 N N . LEU A 1 134 ? -2.785 5.667 18.530 1.00 96.50 134 LEU A N 1
ATOM 1005 C CA . LEU A 1 134 ? -1.778 4.819 17.887 1.00 96.50 134 LEU A CA 1
ATOM 1006 C C . LEU A 1 134 ? -0.356 5.049 18.422 1.00 96.50 134 LEU A C 1
ATOM 1008 O O . LEU A 1 134 ? 0.364 4.103 18.733 1.00 96.50 134 LEU A O 1
ATOM 1012 N N . ARG A 1 135 ? 0.064 6.311 18.568 1.00 95.88 135 ARG A N 1
ATOM 1013 C CA . ARG A 1 135 ? 1.392 6.647 19.112 1.00 95.88 135 ARG A CA 1
ATOM 1014 C C . ARG A 1 135 ? 1.535 6.310 20.596 1.00 95.88 135 ARG A C 1
ATOM 1016 O O . ARG A 1 135 ? 2.656 6.211 21.086 1.00 95.88 135 ARG A O 1
ATOM 1023 N N . ARG A 1 136 ? 0.426 6.174 21.330 1.00 94.56 136 ARG A N 1
ATOM 1024 C CA . ARG A 1 136 ? 0.440 5.716 22.727 1.00 94.56 136 ARG A CA 1
ATOM 1025 C C . ARG A 1 136 ? 0.607 4.205 22.839 1.00 94.56 136 ARG A C 1
ATOM 1027 O O . ARG A 1 136 ? 1.166 3.766 23.841 1.00 94.56 136 ARG A O 1
ATOM 1034 N N . SER A 1 137 ? 0.108 3.433 21.871 1.00 91.88 137 SER A N 1
ATOM 1035 C CA . SER A 1 137 ? 0.216 1.971 21.893 1.00 91.88 137 SER A CA 1
ATOM 1036 C C . SER A 1 137 ? 1.547 1.465 21.340 1.00 91.88 137 SER A C 1
ATOM 1038 O O . SER A 1 137 ? 2.111 0.546 21.925 1.00 91.88 137 SER A O 1
ATOM 1040 N N . GLU A 1 138 ? 2.085 2.091 20.285 1.00 88.12 138 GLU A N 1
ATOM 1041 C CA . GLU A 1 138 ? 3.292 1.597 19.612 1.00 88.12 138 GLU A CA 1
ATOM 1042 C C . GLU A 1 138 ? 4.589 2.298 20.010 1.00 88.12 138 GLU A C 1
ATOM 1044 O O . GLU A 1 138 ? 4.667 3.511 20.213 1.00 88.12 138 GLU A O 1
ATOM 1049 N N . THR A 1 139 ? 5.674 1.523 20.025 1.00 82.62 139 THR A N 1
ATOM 1050 C CA . THR A 1 139 ? 7.020 2.029 20.296 1.00 82.62 139 THR A CA 1
ATOM 1051 C C . THR A 1 139 ? 7.687 2.531 19.013 1.00 82.62 139 THR A C 1
ATOM 1053 O O . THR A 1 139 ? 8.588 1.890 18.471 1.00 82.62 139 THR A O 1
ATOM 1056 N N . GLY A 1 140 ? 7.254 3.703 18.545 1.00 93.19 140 GLY A N 1
ATOM 1057 C CA . GLY A 1 140 ? 7.926 4.481 17.499 1.00 93.19 140 GLY A CA 1
ATOM 1058 C C . GLY A 1 140 ? 7.256 4.452 16.123 1.00 93.19 140 GLY A C 1
ATOM 1059 O O . GLY A 1 140 ? 6.550 3.513 15.758 1.00 93.19 140 GLY A O 1
ATOM 1060 N N . ASP A 1 141 ? 7.526 5.495 15.333 1.00 95.31 141 ASP A N 1
ATOM 1061 C CA . ASP A 1 141 ? 6.822 5.746 14.069 1.00 95.31 141 ASP A CA 1
ATOM 1062 C C . ASP A 1 141 ? 7.070 4.659 13.005 1.00 95.31 141 ASP A C 1
ATOM 1064 O O . ASP A 1 141 ? 6.204 4.413 12.172 1.00 95.31 141 ASP A O 1
ATOM 1068 N N . ALA A 1 142 ? 8.208 3.955 13.043 1.00 96.44 142 ALA A N 1
ATOM 1069 C CA . ALA A 1 142 ? 8.487 2.853 12.118 1.00 96.44 142 ALA A CA 1
ATOM 1070 C C . ALA A 1 142 ? 7.583 1.631 12.366 1.00 96.44 142 ALA A C 1
ATOM 1072 O O . ALA A 1 142 ? 7.051 1.054 11.419 1.00 96.44 142 ALA A O 1
ATOM 1073 N N . ALA A 1 143 ? 7.385 1.242 13.631 1.00 96.19 143 ALA A N 1
ATOM 1074 C CA . ALA A 1 143 ? 6.468 0.158 13.991 1.00 96.19 143 ALA A CA 1
ATOM 1075 C C . ALA A 1 143 ? 5.026 0.539 13.635 1.00 96.19 143 ALA A C 1
ATOM 1077 O O . ALA A 1 143 ? 4.304 -0.242 13.017 1.00 96.19 143 ALA A O 1
ATOM 1078 N N . LEU A 1 144 ? 4.665 1.791 13.920 1.00 97.31 144 LEU A N 1
ATOM 1079 C CA . LEU A 1 144 ? 3.369 2.344 13.567 1.00 97.31 144 LEU A CA 1
ATOM 1080 C C . LEU A 1 144 ? 3.122 2.340 12.048 1.00 97.31 144 LEU A C 1
ATOM 1082 O O . LEU A 1 144 ? 2.070 1.887 11.598 1.00 97.31 144 LEU A O 1
ATOM 1086 N N . ALA A 1 145 ? 4.098 2.773 11.244 1.00 98.19 145 ALA A N 1
ATOM 1087 C CA . ALA A 1 145 ? 4.005 2.729 9.786 1.00 98.19 145 ALA A CA 1
ATOM 1088 C C . ALA A 1 145 ? 3.741 1.302 9.290 1.00 98.19 145 ALA A C 1
ATOM 1090 O O . ALA A 1 145 ? 2.827 1.092 8.497 1.00 98.19 145 ALA A O 1
ATOM 1091 N N . ARG A 1 146 ? 4.479 0.305 9.798 1.00 98.12 146 ARG A N 1
ATOM 1092 C CA . ARG A 1 146 ? 4.269 -1.110 9.442 1.00 98.12 146 ARG A CA 1
ATOM 1093 C C . ARG A 1 146 ? 2.867 -1.592 9.795 1.00 98.12 146 ARG A C 1
ATOM 1095 O O . ARG A 1 146 ? 2.236 -2.252 8.975 1.00 98.12 146 ARG A O 1
ATOM 1102 N N . GLN A 1 147 ? 2.359 -1.231 10.972 1.00 97.75 147 GLN A N 1
ATOM 1103 C CA . GLN A 1 147 ? 1.025 -1.635 11.410 1.00 97.75 147 GLN A CA 1
ATOM 1104 C C . GLN A 1 147 ? -0.075 -1.032 10.525 1.00 97.75 147 GLN A C 1
ATOM 1106 O O . GLN A 1 147 ? -0.981 -1.746 10.096 1.00 97.75 147 GLN A O 1
ATOM 1111 N N . ILE A 1 148 ? 0.026 0.257 10.182 1.00 98.44 148 ILE A N 1
ATOM 1112 C CA . ILE A 1 148 ? -0.950 0.905 9.294 1.00 98.44 148 ILE A CA 1
ATOM 1113 C C . ILE A 1 148 ? -0.826 0.370 7.858 1.00 98.44 148 ILE A C 1
ATOM 1115 O O . ILE A 1 148 ? -1.841 0.188 7.188 1.00 98.44 148 ILE A O 1
ATOM 1119 N N . LEU A 1 149 ? 0.386 0.063 7.380 1.00 98.62 149 LEU A N 1
ATOM 1120 C CA . LEU A 1 149 ? 0.582 -0.606 6.090 1.00 98.62 149 LEU A CA 1
ATOM 1121 C C . LEU A 1 149 ? -0.049 -2.005 6.089 1.00 98.62 149 LEU A C 1
ATOM 1123 O O . LEU A 1 149 ? -0.730 -2.354 5.131 1.00 98.62 149 LEU A O 1
ATOM 1127 N N . ALA A 1 150 ? 0.110 -2.789 7.157 1.00 98.38 150 ALA A N 1
ATOM 1128 C CA . ALA A 1 150 ? -0.527 -4.099 7.270 1.00 98.38 150 ALA A CA 1
ATOM 1129 C C . ALA A 1 150 ? -2.058 -3.999 7.214 1.00 98.38 150 ALA A C 1
ATOM 1131 O O . ALA A 1 150 ? -2.688 -4.786 6.512 1.00 98.38 150 ALA A O 1
ATOM 1132 N N . TRP A 1 151 ? -2.649 -3.011 7.892 1.00 98.12 151 TRP A N 1
ATOM 1133 C CA . TRP A 1 151 ? -4.077 -2.724 7.762 1.00 98.12 151 TRP A CA 1
ATOM 1134 C C . TRP A 1 151 ? -4.442 -2.368 6.315 1.00 98.12 151 TRP A C 1
ATOM 1136 O O . TRP A 1 151 ? -5.281 -3.029 5.703 1.00 98.12 151 TRP A O 1
ATOM 1146 N N . LEU A 1 152 ? -3.750 -1.392 5.719 1.00 98.31 152 LEU A N 1
ATOM 1147 C CA . LEU A 1 152 ? -3.993 -0.954 4.344 1.00 98.31 152 LEU A CA 1
ATOM 1148 C C . LEU A 1 152 ? -3.923 -2.110 3.333 1.00 98.31 152 LEU A C 1
ATOM 1150 O O . LEU A 1 152 ? -4.721 -2.160 2.401 1.00 98.31 152 LEU A O 1
ATOM 1154 N N . GLY A 1 153 ? -2.983 -3.038 3.509 1.00 98.00 153 GLY A N 1
ATOM 1155 C CA . GLY A 1 153 ? -2.784 -4.168 2.605 1.00 98.00 153 GLY A CA 1
ATOM 1156 C C . GLY A 1 153 ? -3.730 -5.348 2.800 1.00 98.00 153 GLY A C 1
ATOM 1157 O O . GLY A 1 153 ? -3.598 -6.329 2.076 1.00 98.00 153 GLY A O 1
ATOM 1158 N N . THR A 1 154 ? -4.666 -5.271 3.747 1.00 97.06 154 THR A N 1
ATOM 1159 C CA . THR A 1 154 ? -5.726 -6.280 3.936 1.00 97.06 154 THR A CA 1
ATOM 1160 C C . THR A 1 154 ? -7.113 -5.776 3.552 1.00 97.06 154 THR A C 1
ATOM 1162 O O . THR A 1 154 ? -8.061 -6.558 3.551 1.00 97.06 154 THR A O 1
ATOM 1165 N N . ALA A 1 155 ? -7.248 -4.494 3.198 1.00 95.06 155 ALA A N 1
ATOM 1166 C CA . ALA A 1 155 ? -8.500 -3.965 2.680 1.00 95.06 155 ALA A CA 1
ATOM 1167 C C . ALA A 1 155 ? -8.835 -4.624 1.333 1.00 95.06 155 ALA A C 1
ATOM 1169 O O . ALA A 1 155 ? -8.005 -4.661 0.418 1.00 95.06 155 ALA A O 1
ATOM 1170 N N . THR A 1 156 ? -10.060 -5.132 1.214 1.00 94.25 156 THR A N 1
ATOM 1171 C CA . THR A 1 156 ? -10.558 -5.765 -0.010 1.00 94.25 156 THR A CA 1
ATOM 1172 C C . THR A 1 156 ? -10.780 -4.737 -1.119 1.00 94.25 156 THR A C 1
ATOM 1174 O O . THR A 1 156 ? -11.037 -3.560 -0.861 1.00 94.25 156 THR A O 1
ATOM 1177 N N . TRP A 1 157 ? -10.664 -5.177 -2.368 1.00 94.25 157 TRP A N 1
ATOM 1178 C CA . TRP A 1 157 ? -10.712 -4.322 -3.548 1.00 94.25 157 TRP A CA 1
ATOM 1179 C C . TRP A 1 157 ? -12.013 -4.459 -4.348 1.00 94.25 157 TRP A C 1
ATOM 1181 O O . TRP A 1 157 ? -12.454 -5.591 -4.575 1.00 94.25 157 TRP A O 1
ATOM 1191 N N . PRO A 1 158 ? -12.540 -3.350 -4.919 1.00 92.88 158 PRO A N 1
ATOM 1192 C CA . PRO A 1 158 ? -11.981 -1.986 -4.891 1.00 92.88 158 PRO A CA 1
ATOM 1193 C C . PRO A 1 158 ? -12.537 -1.028 -3.814 1.00 92.88 158 PRO A C 1
ATOM 1195 O O . PRO A 1 158 ? -11.825 -0.110 -3.412 1.00 92.88 158 PRO A O 1
ATOM 1198 N N . ALA A 1 159 ? -13.794 -1.162 -3.402 1.00 93.12 159 ALA A N 1
ATOM 1199 C CA . ALA A 1 159 ? -14.501 -0.254 -2.504 1.00 93.12 159 ALA A CA 1
ATOM 1200 C C . ALA A 1 159 ? -13.799 -0.032 -1.150 1.00 93.12 159 ALA A C 1
ATOM 1202 O O . ALA A 1 159 ? -13.474 1.119 -0.843 1.00 93.12 159 ALA A O 1
ATOM 1203 N N . GLU A 1 160 ? -13.516 -1.075 -0.361 1.00 93.69 160 GLU A N 1
ATOM 1204 C CA . GLU A 1 160 ? -12.927 -0.902 0.983 1.00 93.69 160 GLU A CA 1
ATOM 1205 C C . GLU A 1 160 ? -11.513 -0.308 0.890 1.00 93.69 160 GLU A C 1
ATOM 1207 O O . GLU A 1 160 ? -11.158 0.628 1.615 1.00 93.69 160 GLU A O 1
ATOM 1212 N N . ALA A 1 161 ? -10.713 -0.794 -0.062 1.00 94.12 161 ALA A N 1
ATOM 1213 C CA . ALA A 1 161 ? -9.359 -0.315 -0.298 1.00 94.12 161 ALA A CA 1
ATOM 1214 C C . ALA A 1 161 ? -9.317 1.142 -0.789 1.00 94.12 161 ALA A C 1
ATOM 1216 O O . ALA A 1 161 ? -8.439 1.900 -0.370 1.00 94.12 161 ALA A O 1
ATOM 1217 N N . ILE A 1 162 ? -10.232 1.575 -1.663 1.00 94.06 162 ILE A N 1
ATOM 1218 C CA . ILE A 1 162 ? -10.204 2.922 -2.265 1.00 94.06 162 ILE A CA 1
ATOM 1219 C C . ILE A 1 162 ? -10.937 3.957 -1.406 1.00 94.06 162 ILE A C 1
ATOM 1221 O O . ILE A 1 162 ? -10.432 5.070 -1.254 1.00 94.06 162 ILE A O 1
ATOM 1225 N N . ALA A 1 163 ? -12.096 3.606 -0.854 1.00 92.25 163 ALA A N 1
ATOM 1226 C CA . ALA A 1 163 ? -13.026 4.553 -0.242 1.00 92.25 163 ALA A CA 1
ATOM 1227 C C . ALA A 1 163 ? -13.434 4.201 1.193 1.00 92.25 163 ALA A C 1
ATOM 1229 O O . ALA A 1 163 ? -14.069 5.035 1.820 1.00 92.25 163 ALA A O 1
ATOM 1230 N N . GLY A 1 164 ? -13.117 3.006 1.701 1.00 94.69 164 GLY A N 1
ATOM 1231 C CA . GLY A 1 164 ? -13.434 2.577 3.066 1.00 94.69 164 GLY A CA 1
ATOM 1232 C C . GLY A 1 164 ? -12.241 2.699 4.016 1.00 94.69 164 GLY A C 1
ATOM 1233 O O . GLY A 1 164 ? -11.504 3.693 4.006 1.00 94.69 164 GLY A O 1
ATOM 1234 N N . ASP A 1 165 ? -11.999 1.646 4.797 1.00 94.81 165 ASP A N 1
ATOM 1235 C CA . ASP A 1 165 ? -10.866 1.549 5.726 1.00 94.81 165 ASP A CA 1
ATOM 1236 C C . ASP A 1 165 ? -9.510 1.870 5.055 1.00 94.81 165 ASP A C 1
ATOM 1238 O O . ASP A 1 165 ? -8.643 2.501 5.666 1.00 94.81 165 ASP A O 1
ATOM 1242 N N . GLY A 1 166 ? -9.327 1.536 3.771 1.00 96.81 166 GLY A N 1
ATOM 1243 C CA . GLY A 1 166 ? -8.103 1.864 3.040 1.00 96.81 166 GLY A CA 1
ATOM 1244 C C . GLY A 1 166 ? -7.869 3.373 2.877 1.00 96.81 166 GLY A C 1
ATOM 1245 O O . GLY A 1 166 ? -6.725 3.835 2.939 1.00 96.81 166 GLY A O 1
ATOM 1246 N N . GLN A 1 167 ? -8.930 4.175 2.724 1.00 97.25 167 GLN A N 1
ATOM 1247 C CA . GLN A 1 167 ? -8.815 5.638 2.702 1.00 97.25 167 GLN A CA 1
ATOM 1248 C C . GLN A 1 167 ? -8.389 6.175 4.068 1.00 97.25 167 GLN A C 1
ATOM 1250 O O . GLN A 1 167 ? -7.517 7.046 4.138 1.00 97.25 167 GLN A O 1
ATOM 1255 N N . LEU A 1 168 ? -8.971 5.649 5.147 1.00 98.00 168 LEU A N 1
ATOM 1256 C CA . LEU A 1 168 ? -8.601 6.029 6.506 1.00 98.00 168 LEU A CA 1
ATOM 1257 C C . LEU A 1 168 ? -7.133 5.681 6.800 1.00 98.00 168 LEU A C 1
ATOM 1259 O O . LEU A 1 168 ? -6.374 6.557 7.219 1.00 98.00 168 LEU A O 1
ATOM 1263 N N . ALA A 1 169 ? -6.696 4.458 6.492 1.00 98.19 169 ALA A N 1
ATOM 1264 C CA . ALA A 1 169 ? -5.311 4.029 6.678 1.00 98.19 169 ALA A CA 1
ATOM 1265 C C . ALA A 1 169 ? -4.315 4.926 5.915 1.00 98.19 169 ALA A C 1
ATOM 1267 O O . ALA A 1 169 ? -3.304 5.351 6.475 1.00 98.19 169 ALA A O 1
ATOM 1268 N N . ARG A 1 170 ? -4.620 5.314 4.666 1.00 98.06 170 ARG A N 1
ATOM 1269 C CA . ARG A 1 170 ? -3.789 6.274 3.910 1.00 98.06 170 ARG A CA 1
ATOM 1270 C C . ARG A 1 170 ? -3.726 7.653 4.564 1.00 98.06 170 ARG A C 1
ATOM 1272 O O . ARG A 1 170 ? -2.661 8.265 4.577 1.00 98.06 170 ARG A O 1
ATOM 1279 N N . ARG A 1 171 ? -4.840 8.149 5.110 1.00 98.00 171 ARG A N 1
ATOM 1280 C CA . ARG A 1 171 ? -4.875 9.439 5.820 1.00 98.00 171 ARG A CA 1
ATOM 1281 C C . ARG A 1 171 ? -4.056 9.407 7.107 1.00 98.00 171 ARG A C 1
ATOM 1283 O O . ARG A 1 171 ? -3.429 10.414 7.417 1.00 98.00 171 ARG A O 1
ATOM 1290 N N . LEU A 1 172 ? -4.025 8.274 7.811 1.00 98.19 172 LEU A N 1
ATOM 1291 C CA . LEU A 1 172 ? -3.168 8.066 8.983 1.00 98.19 172 LEU A CA 1
ATOM 1292 C C . LEU A 1 172 ? -1.685 7.989 8.593 1.00 98.19 172 LEU A C 1
ATOM 1294 O O . LEU A 1 172 ? -0.866 8.660 9.212 1.00 98.19 172 LEU A O 1
ATOM 1298 N N . LEU A 1 173 ? -1.335 7.264 7.522 1.00 98.06 173 LEU A N 1
ATOM 1299 C CA . LEU A 1 173 ? 0.039 7.252 6.990 1.00 98.06 173 LEU A CA 1
ATOM 1300 C C . LEU A 1 173 ? 0.517 8.654 6.597 1.00 98.06 173 LEU A C 1
ATOM 1302 O O . LEU A 1 173 ? 1.680 8.974 6.805 1.00 98.06 173 LEU A O 1
ATOM 1306 N N . ALA A 1 174 ? -0.372 9.508 6.084 1.00 97.19 174 ALA A N 1
ATOM 1307 C CA . ALA A 1 174 ? -0.049 10.897 5.756 1.00 97.19 174 ALA A CA 1
ATOM 1308 C C . ALA A 1 174 ? 0.225 11.791 6.987 1.00 97.19 174 ALA A C 1
ATOM 1310 O O . ALA A 1 174 ? 0.682 12.917 6.817 1.00 97.19 174 ALA A O 1
ATOM 1311 N N . GLN A 1 175 ? -0.053 11.317 8.210 1.00 97.50 175 GLN A N 1
ATOM 1312 C CA . GLN A 1 175 ? 0.328 11.990 9.464 1.00 97.50 175 GLN A CA 1
ATOM 1313 C C . GLN A 1 175 ? 1.734 11.598 9.951 1.00 97.50 175 GLN A C 1
ATOM 1315 O O . GLN A 1 175 ? 2.225 12.147 10.945 1.00 97.50 175 GLN A O 1
ATOM 1320 N N . LEU A 1 176 ? 2.365 10.620 9.296 1.00 96.69 176 LEU A N 1
ATOM 1321 C CA . LEU A 1 176 ? 3.760 10.253 9.511 1.00 96.69 176 LEU A CA 1
ATOM 1322 C C . LEU A 1 176 ? 4.654 11.015 8.534 1.00 96.69 176 LEU A C 1
ATOM 1324 O O . LEU A 1 176 ? 4.215 11.435 7.463 1.00 96.69 176 LEU A O 1
ATOM 1328 N N . ASP A 1 177 ? 5.925 11.164 8.900 1.00 95.31 177 ASP A N 1
ATOM 1329 C CA . ASP A 1 177 ? 6.936 11.635 7.959 1.00 95.31 177 ASP A CA 1
ATOM 1330 C C . ASP A 1 177 ? 7.061 10.617 6.802 1.00 95.31 177 ASP A C 1
ATOM 1332 O O . ASP A 1 177 ? 7.251 9.422 7.072 1.00 95.31 177 ASP A O 1
ATOM 1336 N N . PRO A 1 178 ? 6.947 11.037 5.526 1.00 93.06 178 PRO A N 1
ATOM 1337 C CA . PRO A 1 178 ? 7.143 10.152 4.382 1.00 93.06 178 PRO A CA 1
ATOM 1338 C C . PRO A 1 178 ? 8.460 9.368 4.436 1.00 93.06 178 PRO A C 1
ATOM 1340 O O . PRO A 1 178 ? 8.470 8.190 4.076 1.00 93.06 178 PRO A O 1
ATOM 1343 N N . GLU A 1 179 ? 9.538 9.962 4.963 1.00 95.38 179 GLU A N 1
ATOM 1344 C CA . GLU A 1 179 ? 10.837 9.292 5.100 1.00 95.38 179 GLU A CA 1
ATOM 1345 C C . GLU A 1 179 ? 10.758 8.065 6.022 1.00 95.38 179 GLU A C 1
ATOM 1347 O O . GLU A 1 179 ? 11.439 7.060 5.792 1.00 95.38 179 GLU A O 1
ATOM 1352 N N . VAL A 1 180 ? 9.894 8.094 7.045 1.00 96.75 180 VAL A N 1
ATOM 1353 C CA . VAL A 1 180 ? 9.670 6.943 7.934 1.00 96.75 180 VAL A CA 1
ATOM 1354 C C . VAL A 1 180 ? 9.024 5.796 7.165 1.00 96.75 180 VAL A C 1
ATOM 1356 O O . VAL A 1 180 ? 9.466 4.651 7.291 1.00 96.75 180 VAL A O 1
ATOM 1359 N N . VAL A 1 181 ? 8.003 6.091 6.354 1.00 97.06 181 VAL A N 1
ATOM 1360 C CA . VAL A 1 181 ? 7.317 5.074 5.545 1.00 97.06 181 VAL A CA 1
ATOM 1361 C C . VAL A 1 181 ? 8.286 4.480 4.525 1.00 97.06 181 VAL A C 1
ATOM 1363 O O . VAL A 1 181 ? 8.390 3.260 4.423 1.00 97.06 181 VAL A O 1
ATOM 1366 N N . GLU A 1 182 ? 9.058 5.317 3.831 1.00 96.62 182 GLU A N 1
ATOM 1367 C CA . GLU A 1 182 ? 10.060 4.878 2.856 1.00 96.62 182 GLU A CA 1
ATOM 1368 C C . GLU A 1 182 ? 11.153 4.003 3.482 1.00 96.62 182 GLU A C 1
ATOM 1370 O O . GLU A 1 182 ? 11.535 2.982 2.904 1.00 96.62 182 GLU A O 1
ATOM 1375 N N . THR A 1 183 ? 11.612 4.346 4.690 1.00 97.12 183 THR A N 1
ATOM 1376 C CA . THR A 1 183 ? 12.660 3.601 5.405 1.00 97.12 183 THR A CA 1
ATOM 1377 C C . THR A 1 183 ? 12.221 2.185 5.781 1.00 97.12 183 THR A C 1
ATOM 1379 O O . THR A 1 183 ? 13.053 1.274 5.817 1.00 97.12 183 THR A O 1
ATOM 1382 N N . VAL A 1 184 ? 10.928 1.955 6.046 1.00 98.06 184 VAL A N 1
ATOM 1383 C CA . VAL A 1 184 ? 10.447 0.613 6.414 1.00 98.06 184 VAL A CA 1
ATOM 1384 C C . VAL A 1 184 ? 10.218 -0.301 5.209 1.00 98.06 184 VAL A C 1
ATOM 1386 O O . VAL A 1 184 ? 10.355 -1.516 5.375 1.00 98.06 184 VAL A O 1
ATOM 1389 N N . LEU A 1 185 ? 9.952 0.239 4.008 1.00 98.19 185 LEU A N 1
ATOM 1390 C CA . LEU A 1 185 ? 9.611 -0.544 2.803 1.00 98.19 185 LEU A CA 1
ATOM 1391 C C . LEU A 1 185 ? 10.583 -1.701 2.491 1.00 98.19 185 LEU A C 1
ATOM 1393 O O . LEU A 1 185 ? 10.106 -2.815 2.263 1.00 98.19 185 LEU A O 1
ATOM 1397 N N . PRO A 1 186 ? 11.923 -1.520 2.520 1.00 98.06 186 PRO A N 1
ATOM 1398 C CA . PRO A 1 186 ? 12.862 -2.603 2.212 1.00 98.06 186 PRO A CA 1
ATOM 1399 C C . PRO A 1 186 ? 12.832 -3.756 3.227 1.00 98.06 186 PRO A C 1
ATOM 1401 O O . PRO A 1 186 ? 13.318 -4.851 2.942 1.00 98.06 186 PRO A O 1
ATOM 1404 N N . SER A 1 187 ? 12.307 -3.501 4.429 1.00 97.50 187 SER A N 1
ATOM 1405 C CA . SER A 1 187 ? 12.288 -4.436 5.559 1.00 97.50 187 SER A CA 1
ATOM 1406 C C . SER A 1 187 ? 10.937 -5.125 5.771 1.00 97.50 187 SER A C 1
ATOM 1408 O O . SER A 1 187 ? 10.782 -5.890 6.729 1.00 97.50 187 SER A O 1
ATOM 1410 N N . LEU A 1 188 ? 9.950 -4.844 4.915 1.00 98.12 188 LEU A N 1
ATOM 1411 C CA . LEU A 1 188 ? 8.643 -5.490 4.984 1.00 98.12 188 LEU A CA 1
ATOM 1412 C C . LEU A 1 188 ? 8.768 -6.958 4.569 1.00 98.12 188 LEU A C 1
ATOM 1414 O O . LEU A 1 188 ? 9.412 -7.311 3.573 1.00 98.12 188 LEU A O 1
ATOM 1418 N N . SER A 1 189 ? 8.158 -7.828 5.362 1.00 96.12 189 SER A N 1
ATOM 1419 C CA . SER A 1 189 ? 8.246 -9.281 5.184 1.00 96.12 189 SER A CA 1
ATOM 1420 C C . SER A 1 189 ? 6.883 -9.948 5.139 1.00 96.12 189 SER A C 1
ATOM 1422 O O . SER A 1 189 ? 6.743 -10.976 4.483 1.00 96.12 189 SER A O 1
ATOM 1424 N N . GLU A 1 190 ? 5.889 -9.362 5.802 1.00 97.62 190 GLU A N 1
ATOM 1425 C CA . GLU A 1 190 ? 4.531 -9.886 5.841 1.00 97.62 190 GLU A CA 1
ATOM 1426 C C . GLU A 1 190 ? 3.770 -9.524 4.556 1.00 97.62 190 GLU A C 1
ATOM 1428 O O . GLU A 1 190 ? 3.820 -8.364 4.137 1.00 97.62 190 GLU A O 1
ATOM 1433 N N . PRO A 1 191 ? 3.008 -10.452 3.945 1.00 98.06 191 PRO A N 1
ATOM 1434 C CA . PRO A 1 191 ? 2.265 -10.175 2.713 1.00 98.06 191 PRO A CA 1
ATOM 1435 C C . PRO A 1 191 ? 1.341 -8.953 2.803 1.00 98.06 191 PRO A C 1
ATOM 1437 O O . PRO A 1 191 ? 1.324 -8.124 1.896 1.00 98.06 191 PRO A O 1
ATOM 1440 N N . ALA A 1 192 ? 0.646 -8.796 3.934 1.00 98.06 192 ALA A N 1
ATOM 1441 C CA . ALA A 1 192 ? -0.205 -7.643 4.215 1.00 98.06 192 ALA A CA 1
ATOM 1442 C C . ALA A 1 192 ? 0.583 -6.322 4.250 1.00 98.06 192 ALA A C 1
ATOM 1444 O O . ALA A 1 192 ? 0.170 -5.340 3.644 1.00 98.06 192 ALA A O 1
ATOM 1445 N N . GLU A 1 193 ? 1.744 -6.286 4.913 1.00 98.38 193 GLU A N 1
ATOM 1446 C CA . GLU A 1 193 ? 2.595 -5.088 4.932 1.00 98.38 193 GLU A CA 1
ATOM 1447 C C . GLU A 1 193 ? 3.073 -4.733 3.518 1.00 98.38 193 GLU A C 1
ATOM 1449 O O . GLU A 1 193 ? 3.026 -3.572 3.115 1.00 98.38 193 GLU A O 1
ATOM 1454 N N . ILE A 1 194 ? 3.514 -5.740 2.753 1.00 98.56 194 ILE A N 1
ATOM 1455 C CA . ILE A 1 194 ? 4.039 -5.563 1.393 1.00 98.56 194 ILE A CA 1
ATOM 1456 C C . ILE A 1 194 ? 2.947 -5.020 0.472 1.00 98.56 194 ILE A C 1
ATOM 1458 O O . ILE A 1 194 ? 3.186 -4.045 -0.241 1.00 98.56 194 ILE A O 1
ATOM 1462 N N . MET A 1 195 ? 1.742 -5.5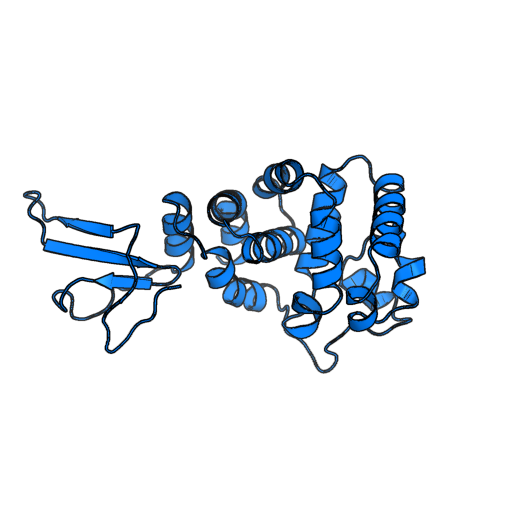98 0.518 1.00 98.38 195 MET A N 1
ATOM 1463 C CA . MET A 1 195 ? 0.597 -5.080 -0.226 1.00 98.38 195 MET A CA 1
ATOM 1464 C C . MET A 1 195 ? 0.279 -3.646 0.187 1.00 98.38 195 MET A C 1
ATOM 1466 O O . MET A 1 195 ? 0.170 -2.782 -0.677 1.00 98.38 195 MET A O 1
ATOM 1470 N N . GLY A 1 196 ? 0.232 -3.351 1.487 1.00 98.38 196 GLY A N 1
ATOM 1471 C CA . GLY A 1 196 ? 0.045 -1.990 1.985 1.00 98.38 196 GLY A CA 1
ATOM 1472 C C . GLY A 1 196 ? 1.067 -1.006 1.426 1.00 98.38 196 GLY A C 1
ATOM 1473 O O . GLY A 1 196 ? 0.698 0.088 1.003 1.00 98.38 196 GLY A O 1
ATOM 1474 N N . GLY A 1 197 ? 2.336 -1.417 1.345 1.00 98.25 197 GLY A N 1
ATOM 1475 C CA . GLY A 1 197 ? 3.411 -0.651 0.714 1.00 98.25 197 GLY A CA 1
ATOM 1476 C C . GLY A 1 197 ? 3.152 -0.371 -0.767 1.00 98.25 197 GLY A C 1
ATOM 1477 O O . GLY A 1 197 ? 3.310 0.766 -1.211 1.00 98.25 197 GLY A O 1
ATOM 1478 N N . VAL A 1 198 ? 2.696 -1.373 -1.528 1.00 97.94 198 VAL A N 1
ATOM 1479 C CA . VAL A 1 198 ? 2.321 -1.212 -2.946 1.00 97.94 198 VAL A CA 1
ATOM 1480 C C . VAL A 1 198 ? 1.137 -0.253 -3.096 1.00 97.94 198 VAL A C 1
ATOM 1482 O O . VAL A 1 198 ? 1.181 0.649 -3.934 1.00 97.94 198 VAL A O 1
ATOM 1485 N N . VAL A 1 199 ? 0.098 -0.395 -2.266 1.00 97.62 199 VAL A N 1
ATOM 1486 C CA . VAL A 1 199 ? -1.083 0.483 -2.293 1.00 97.62 199 VAL A CA 1
ATOM 1487 C C . VAL A 1 199 ? -0.721 1.917 -1.920 1.00 97.62 199 VAL A C 1
ATOM 1489 O O . VAL A 1 199 ? -1.180 2.854 -2.576 1.00 97.62 199 VAL A O 1
ATOM 1492 N N . TRP A 1 200 ? 0.106 2.105 -0.891 1.00 97.69 200 TRP A N 1
ATOM 1493 C CA . TRP A 1 200 ? 0.597 3.420 -0.489 1.00 97.69 200 TRP A CA 1
ATOM 1494 C C . TRP A 1 200 ? 1.396 4.080 -1.618 1.00 97.69 200 TRP A C 1
ATOM 1496 O O . TRP A 1 200 ? 1.101 5.225 -1.967 1.00 97.69 200 TRP A O 1
ATOM 1506 N N . ALA A 1 201 ? 2.323 3.344 -2.245 1.00 96.75 201 ALA A N 1
ATOM 1507 C CA . ALA A 1 201 ? 3.122 3.821 -3.374 1.00 96.75 201 ALA A CA 1
ATOM 1508 C C . ALA A 1 201 ? 2.245 4.222 -4.574 1.00 96.75 201 ALA A C 1
ATOM 1510 O O . ALA A 1 201 ? 2.447 5.281 -5.163 1.00 96.75 201 ALA A O 1
ATOM 1511 N N . ALA A 1 202 ? 1.198 3.448 -4.881 1.00 95.31 202 ALA A N 1
ATOM 1512 C CA . ALA A 1 202 ? 0.262 3.737 -5.974 1.00 95.31 202 ALA A CA 1
ATOM 1513 C C . ALA A 1 202 ? -0.507 5.061 -5.823 1.00 95.31 202 ALA A C 1
ATOM 1515 O O . ALA A 1 202 ? -0.994 5.613 -6.822 1.00 95.31 202 ALA A O 1
ATOM 1516 N N . HIS A 1 203 ? -0.606 5.574 -4.595 1.00 94.38 203 HIS A N 1
ATOM 1517 C CA . HIS A 1 203 ? -1.234 6.854 -4.276 1.00 94.38 203 HIS A CA 1
ATOM 1518 C C . HIS A 1 203 ? -0.239 8.018 -4.177 1.00 94.38 203 HIS A C 1
ATOM 1520 O O . HIS A 1 203 ? -0.677 9.160 -4.041 1.00 94.38 203 HIS A O 1
ATOM 1526 N N . GLN A 1 204 ? 1.066 7.764 -4.298 1.00 92.94 204 GLN A N 1
ATOM 1527 C CA . GLN A 1 204 ? 2.067 8.822 -4.398 1.00 92.94 204 GLN A CA 1
ATOM 1528 C C . GLN A 1 204 ? 2.147 9.375 -5.827 1.00 92.94 204 GLN A C 1
ATOM 1530 O O . GLN A 1 204 ? 1.731 8.743 -6.803 1.00 92.94 204 GLN A O 1
ATOM 1535 N N . SER A 1 205 ? 2.680 10.590 -5.959 1.00 89.31 205 SER A N 1
ATOM 1536 C CA . SER A 1 205 ? 2.993 11.189 -7.263 1.00 89.31 205 SER A CA 1
ATOM 1537 C C . SER A 1 205 ? 4.240 10.572 -7.907 1.00 89.31 205 SER A C 1
ATOM 1539 O O . SER A 1 205 ? 4.357 10.586 -9.132 1.00 89.31 205 SER A O 1
ATOM 1541 N N . ILE A 1 206 ? 5.142 10.032 -7.082 1.00 91.75 206 ILE A N 1
ATOM 1542 C CA . ILE A 1 206 ? 6.382 9.352 -7.454 1.00 91.75 206 ILE A CA 1
ATOM 1543 C C . ILE A 1 206 ? 6.401 8.018 -6.701 1.00 91.75 206 ILE A C 1
ATOM 1545 O O . ILE A 1 206 ? 6.429 8.012 -5.475 1.00 91.75 206 ILE A O 1
ATOM 1549 N N . ASP A 1 207 ? 6.369 6.899 -7.419 1.00 94.25 207 ASP A N 1
ATOM 1550 C CA . ASP A 1 207 ? 6.286 5.549 -6.845 1.00 94.25 207 ASP A CA 1
ATOM 1551 C C . ASP A 1 207 ? 7.516 4.682 -7.150 1.00 94.25 207 ASP A C 1
ATOM 1553 O O . ASP A 1 207 ? 7.731 3.664 -6.490 1.00 94.25 207 ASP A O 1
ATOM 1557 N N . ALA A 1 208 ? 8.342 5.069 -8.127 1.00 93.69 208 ALA A N 1
ATOM 1558 C CA . ALA A 1 208 ? 9.457 4.245 -8.586 1.00 93.69 208 ALA A CA 1
ATOM 1559 C C . ALA A 1 208 ? 10.447 3.857 -7.462 1.00 93.69 208 ALA A C 1
ATOM 1561 O O . ALA A 1 208 ? 10.742 2.665 -7.343 1.00 93.69 208 ALA A O 1
ATOM 1562 N N . PRO A 1 209 ? 10.919 4.772 -6.583 1.00 96.44 209 PRO A N 1
ATOM 1563 C CA . PRO A 1 209 ? 11.816 4.402 -5.482 1.00 96.44 209 PRO A CA 1
ATOM 1564 C C . PRO A 1 209 ? 11.184 3.391 -4.517 1.00 96.44 209 PRO A C 1
ATOM 1566 O O . PRO A 1 209 ? 11.831 2.425 -4.112 1.00 96.44 209 PRO A O 1
ATOM 1569 N N . SER A 1 210 ? 9.899 3.567 -4.203 1.00 97.00 210 SER A N 1
ATOM 1570 C CA . SER A 1 210 ? 9.141 2.678 -3.321 1.00 97.00 210 SER A CA 1
ATOM 1571 C C . SER A 1 210 ? 8.991 1.282 -3.924 1.00 97.00 210 SER A C 1
ATOM 1573 O O . SER A 1 210 ? 9.203 0.282 -3.241 1.00 97.00 210 SER A O 1
ATOM 1575 N N . VAL A 1 211 ? 8.696 1.191 -5.224 1.00 96.44 211 VAL A N 1
ATOM 1576 C CA . VAL A 1 211 ? 8.608 -0.089 -5.943 1.00 96.44 211 VAL A CA 1
ATOM 1577 C C . VAL A 1 211 ? 9.967 -0.787 -6.002 1.00 96.44 211 VAL A C 1
ATOM 1579 O O . VAL A 1 211 ? 10.042 -2.001 -5.817 1.00 96.44 211 VAL A O 1
ATOM 1582 N N . VAL A 1 212 ? 11.059 -0.042 -6.199 1.00 97.31 212 VAL A N 1
ATOM 1583 C CA . VAL A 1 212 ? 12.421 -0.598 -6.146 1.00 97.31 212 VAL A CA 1
ATOM 1584 C C . VAL A 1 212 ? 12.724 -1.172 -4.762 1.00 97.31 212 VAL A C 1
ATOM 1586 O O . VAL A 1 212 ? 13.219 -2.298 -4.675 1.00 97.31 212 VAL A O 1
ATOM 1589 N N . ALA A 1 213 ? 12.396 -0.434 -3.698 1.00 97.75 213 ALA A N 1
ATOM 1590 C CA . ALA A 1 213 ? 12.572 -0.874 -2.315 1.00 97.75 213 ALA A CA 1
ATOM 1591 C C . ALA A 1 213 ? 11.767 -2.148 -2.002 1.00 97.75 213 ALA A C 1
ATOM 1593 O O . ALA A 1 213 ? 12.296 -3.081 -1.399 1.00 97.75 213 ALA A O 1
ATOM 1594 N N . LEU A 1 214 ? 10.516 -2.216 -2.465 1.00 98.06 214 LEU A N 1
ATOM 1595 C CA . LEU A 1 214 ? 9.620 -3.362 -2.271 1.00 98.06 214 LEU A CA 1
ATOM 1596 C C . LEU A 1 214 ? 9.935 -4.551 -3.190 1.00 98.06 214 LEU A C 1
ATOM 1598 O O . LEU A 1 214 ? 9.489 -5.666 -2.922 1.00 98.06 214 LEU A O 1
ATOM 1602 N N . GLY A 1 215 ? 10.699 -4.345 -4.264 1.00 97.06 215 GLY A N 1
ATOM 1603 C CA . GLY A 1 215 ? 10.899 -5.315 -5.342 1.00 97.06 215 GLY A CA 1
ATOM 1604 C C . GLY A 1 215 ? 11.259 -6.735 -4.890 1.00 97.06 215 GLY A C 1
ATOM 1605 O O . GLY A 1 215 ? 10.599 -7.678 -5.330 1.00 97.06 215 GLY A O 1
ATOM 1606 N N . PRO A 1 216 ? 12.250 -6.939 -3.998 1.00 97.06 216 PRO A N 1
ATOM 1607 C CA . PRO A 1 216 ? 12.566 -8.270 -3.483 1.00 97.06 216 PRO A CA 1
ATOM 1608 C C . PRO A 1 216 ? 11.388 -8.943 -2.768 1.00 97.06 216 PRO A C 1
ATOM 1610 O O . PRO A 1 216 ? 11.209 -10.152 -2.889 1.00 97.06 216 PRO A O 1
ATOM 1613 N N . ALA A 1 217 ? 10.582 -8.174 -2.034 1.00 97.50 217 ALA A N 1
ATOM 1614 C CA . ALA A 1 217 ? 9.438 -8.680 -1.290 1.00 97.50 217 ALA A CA 1
ATOM 1615 C C . ALA A 1 217 ? 8.254 -9.011 -2.212 1.00 97.50 217 ALA A C 1
ATOM 1617 O O . ALA A 1 217 ? 7.666 -10.079 -2.069 1.00 97.50 217 ALA A O 1
ATOM 1618 N N . ILE A 1 218 ? 7.983 -8.163 -3.211 1.00 97.25 218 ILE A N 1
ATOM 1619 C CA . ILE A 1 218 ? 6.969 -8.405 -4.251 1.00 97.25 218 ILE A CA 1
ATOM 1620 C C . ILE A 1 218 ? 7.289 -9.690 -5.024 1.00 97.25 218 ILE A C 1
ATOM 1622 O O . ILE A 1 218 ? 6.412 -10.528 -5.218 1.00 97.25 218 ILE A O 1
ATOM 1626 N N . LYS A 1 219 ? 8.560 -9.906 -5.398 1.00 96.12 219 LYS A N 1
ATOM 1627 C CA . LYS A 1 219 ? 8.988 -11.151 -6.058 1.00 96.12 219 LYS A CA 1
ATOM 1628 C C . LYS A 1 219 ? 8.654 -12.394 -5.249 1.00 96.12 219 LYS A C 1
ATOM 1630 O O . LYS A 1 219 ? 8.231 -13.375 -5.839 1.00 96.12 219 LYS A O 1
ATOM 1635 N N . ARG A 1 220 ? 8.805 -12.367 -3.923 1.00 95.75 220 ARG A N 1
ATOM 1636 C CA . ARG A 1 220 ? 8.467 -13.525 -3.078 1.00 95.75 220 ARG A CA 1
ATOM 1637 C C . ARG A 1 220 ? 6.975 -13.862 -3.079 1.00 95.75 220 ARG A C 1
ATOM 1639 O O . ARG A 1 220 ? 6.646 -15.001 -2.791 1.00 95.75 220 ARG A O 1
ATOM 1646 N N . ILE A 1 221 ? 6.103 -12.888 -3.343 1.00 96.19 221 ILE A N 1
ATOM 1647 C CA . ILE A 1 221 ? 4.647 -13.091 -3.384 1.00 96.19 221 ILE A CA 1
ATOM 1648 C C . ILE A 1 221 ? 4.206 -13.589 -4.765 1.00 96.19 221 ILE A C 1
ATOM 1650 O O . ILE A 1 221 ? 3.332 -14.441 -4.852 1.00 96.19 221 ILE A O 1
ATOM 1654 N N . LEU A 1 222 ? 4.801 -13.051 -5.832 1.00 93.88 222 LEU A N 1
ATOM 1655 C CA . LEU A 1 222 ? 4.352 -13.264 -7.213 1.00 93.88 222 LEU A CA 1
ATOM 1656 C C . LEU A 1 222 ? 5.148 -14.325 -8.001 1.00 93.88 222 LEU A C 1
ATOM 1658 O O . LEU A 1 222 ? 4.870 -14.514 -9.184 1.00 93.88 222 LEU A O 1
ATOM 1662 N N . SER A 1 223 ? 6.149 -14.971 -7.390 1.00 86.38 223 SER A N 1
ATOM 1663 C CA . SER A 1 223 ? 6.927 -16.069 -8.004 1.00 86.38 223 SER A CA 1
ATOM 1664 C C . SER A 1 223 ? 6.481 -17.420 -7.468 1.00 86.38 223 SER A C 1
ATOM 1666 O O . SER A 1 223 ? 6.453 -18.378 -8.270 1.00 86.38 223 SER A O 1
#